Protein AF-A0A7S0T0M1-F1 (afdb_monomer_lite)

pLDDT: mean 73.53, std 25.25, range [21.14, 97.31]

Foldseek 3Di:
DDDPWDKDKDFDDPDDPDDDWDWDWADDDDPPDPPVPPPDDDDPDDDDDDDDDDPDDDDQQWAWWGKTKTAAPKDQQCCQQPVDPQHVLNQQQAQHDHPPDDDDCSHSPGHQFQKKKKKAAAPDFPPDADPVRFTSNLFIDMDMDRGRCVPDPVNNVVSRVGIHNIMMIIGHDDDPPGDSDRLVYDFDTDARMTIDITTADPPCVVCVVVLLVLADPVLSVPRDDDGPRSSVVRSVCRPPPDRHDPDDD

Sequence (249 aa):
VGCRAPLVVFRRWPWRSSGEPLHFAYTGYSPRYEEARRAWYITRRGCRFLKGTSKRRLADPARMCRWIFYYGEEVCIAKLIFGCTHGLASMSEGAGYTPGCEYNQQRNHPINVHGCGIGWYACKKCGLVDEVGLDAYDRPTVYTTVAAPSHDRNLRALSKTISTSLLFGHVRAAGPGASVHQYNCHPFSKGRYMFMHNGDIARFNKVRRGLLSKLRDELFENISGTTDSELLFHLILNELPDCHTPQDP

Secondary structure (DSSP, 8-state):
--B-S-EEEE---PPPS----EEE------TT----TTS--S---S-------------SPPPP-EEEEEEEEEEEHHIIIIISTT-HHHHHHSS---TTS---TTTS-S---S-EEEEEE-SS----B-TTS-BTTTSEEEEEESS-GGG-HHHHHHTTT-EEEEEEEEE--PPTT----GGGSSPEEETTEEEEE-S-BTTHHHHHHHHHTTS-HHHHHT--S--HHHHHHHHHHHTSS-SSS----

Structure (mmCIF, N/CA/C/O backbone):
data_AF-A0A7S0T0M1-F1
#
_entry.id   AF-A0A7S0T0M1-F1
#
loop_
_atom_site.group_PDB
_atom_site.id
_atom_site.type_symbol
_atom_site.label_atom_id
_atom_site.label_alt_id
_atom_site.label_comp_id
_atom_site.label_asym_id
_atom_site.label_entity_id
_atom_site.label_seq_id
_atom_site.pdbx_PDB_ins_code
_atom_site.Cartn_x
_atom_site.Cartn_y
_atom_site.Cartn_z
_atom_site.occupancy
_atom_site.B_iso_or_equiv
_atom_site.auth_seq_id
_atom_site.auth_comp_id
_atom_site.auth_asym_id
_atom_site.auth_atom_id
_atom_site.pdbx_PDB_model_num
ATOM 1 N N . VAL A 1 1 ? 11.253 -23.403 -1.433 1.00 38.03 1 VAL A N 1
ATOM 2 C CA . VAL A 1 1 ? 11.086 -22.137 -2.188 1.00 38.03 1 VAL A CA 1
ATOM 3 C C . VAL A 1 1 ? 11.456 -21.032 -1.218 1.00 38.03 1 VAL A C 1
ATOM 5 O O . VAL A 1 1 ? 10.826 -20.961 -0.177 1.00 38.03 1 VAL A O 1
ATOM 8 N N . GLY A 1 2 ? 12.564 -20.324 -1.434 1.00 35.38 2 GLY A N 1
ATOM 9 C CA . GLY A 1 2 ? 13.039 -19.315 -0.479 1.00 35.38 2 GLY A CA 1
ATOM 10 C C . GLY A 1 2 ? 12.548 -17.928 -0.877 1.00 35.38 2 GLY A C 1
ATOM 11 O O . GLY A 1 2 ? 12.780 -17.534 -2.017 1.00 35.38 2 GLY A O 1
ATOM 12 N N . CYS A 1 3 ? 11.900 -17.214 0.045 1.00 35.81 3 CYS A N 1
ATOM 13 C CA . CYS A 1 3 ? 11.742 -15.761 -0.037 1.00 35.81 3 CYS A CA 1
ATOM 14 C C . CYS A 1 3 ? 13.110 -15.117 0.241 1.00 35.81 3 CYS A C 1
ATOM 16 O O . CYS A 1 3 ? 13.803 -15.547 1.166 1.00 35.81 3 CYS A O 1
ATOM 18 N N . ARG A 1 4 ? 13.534 -14.137 -0.564 1.00 41.94 4 ARG A N 1
ATOM 19 C CA . ARG A 1 4 ? 14.841 -13.464 -0.421 1.00 41.94 4 ARG A CA 1
ATOM 20 C C . ARG A 1 4 ? 14.726 -12.053 0.168 1.00 41.94 4 ARG A C 1
ATOM 22 O O . ARG A 1 4 ? 15.548 -11.202 -0.158 1.00 41.94 4 ARG A O 1
ATOM 29 N N . ALA A 1 5 ? 13.724 -11.795 1.008 1.00 41.28 5 ALA A N 1
ATOM 30 C CA . ALA A 1 5 ? 13.362 -10.428 1.367 1.00 41.28 5 ALA A CA 1
ATOM 31 C C . ALA A 1 5 ? 12.854 -10.246 2.807 1.00 41.28 5 ALA A C 1
ATOM 33 O O . ALA A 1 5 ? 12.260 -11.171 3.370 1.00 41.28 5 ALA A O 1
ATOM 34 N N . PRO A 1 6 ? 13.045 -9.043 3.388 1.00 49.56 6 PRO A N 1
ATOM 35 C CA . PRO A 1 6 ? 12.343 -8.623 4.592 1.00 49.56 6 PRO A CA 1
ATOM 36 C C . PRO A 1 6 ? 10.838 -8.477 4.313 1.00 49.56 6 PRO A C 1
ATOM 38 O O . PRO A 1 6 ? 10.423 -7.983 3.262 1.00 49.56 6 PRO A O 1
ATOM 41 N N . LEU A 1 7 ? 10.028 -8.918 5.275 1.00 40.78 7 LEU A N 1
ATOM 42 C CA . LEU A 1 7 ? 8.567 -8.875 5.243 1.00 40.78 7 LEU A CA 1
ATOM 43 C C . LEU A 1 7 ? 8.078 -7.968 6.366 1.00 40.78 7 LEU A C 1
ATOM 45 O O . LEU A 1 7 ? 8.587 -8.057 7.483 1.00 40.78 7 LEU A O 1
ATOM 49 N N . VAL A 1 8 ? 7.082 -7.129 6.080 1.00 53.22 8 VAL A N 1
ATOM 50 C CA . VAL A 1 8 ? 6.478 -6.243 7.079 1.00 53.22 8 VAL A CA 1
ATOM 51 C C . VAL A 1 8 ? 4.967 -6.420 7.034 1.00 53.22 8 VAL A C 1
ATOM 53 O O . VAL A 1 8 ? 4.299 -5.914 6.134 1.00 53.22 8 VAL A O 1
ATOM 56 N N . VAL A 1 9 ? 4.448 -7.165 8.009 1.00 49.28 9 VAL A N 1
ATOM 57 C CA . VAL A 1 9 ? 3.013 -7.338 8.269 1.00 49.28 9 VAL A CA 1
ATOM 58 C C . VAL A 1 9 ? 2.710 -6.598 9.562 1.00 49.28 9 VAL A C 1
ATOM 60 O O . VAL A 1 9 ? 3.326 -6.899 10.584 1.00 49.28 9 VAL A O 1
ATOM 63 N N . PHE A 1 10 ? 1.775 -5.653 9.544 1.00 56.00 10 PHE A N 1
ATOM 64 C CA . PHE A 1 10 ? 1.352 -4.963 10.763 1.00 56.00 10 PHE A CA 1
ATOM 65 C C . PHE A 1 10 ? -0.162 -4.878 10.877 1.00 56.00 10 PHE A C 1
ATOM 67 O O . PHE A 1 10 ? -0.894 -4.779 9.890 1.00 56.00 10 PHE A O 1
ATOM 74 N N . ARG A 1 11 ? -0.582 -4.841 12.140 1.00 49.00 11 ARG A N 1
ATOM 75 C CA . ARG A 1 11 ? -1.900 -4.424 12.610 1.00 49.00 11 ARG A CA 1
ATOM 76 C C . ARG A 1 11 ? -1.712 -3.355 13.685 1.00 49.00 11 ARG A C 1
ATOM 78 O O . ARG A 1 11 ? -0.638 -3.280 14.292 1.00 49.00 11 ARG A O 1
ATOM 85 N N . ARG A 1 12 ? -2.741 -2.549 13.937 1.00 45.94 12 ARG A N 1
ATOM 86 C CA . ARG A 1 12 ? -2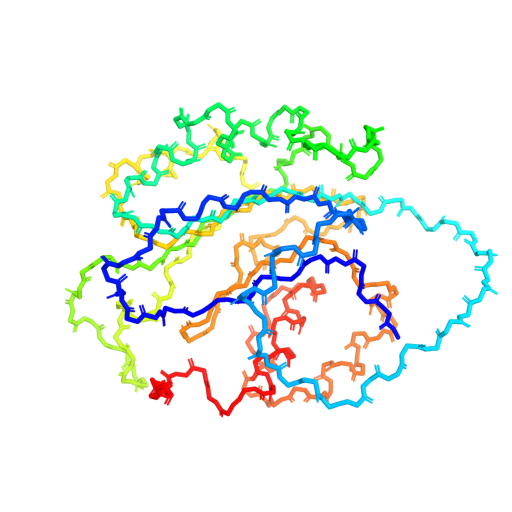.738 -1.576 15.036 1.00 45.94 12 ARG A CA 1
ATOM 87 C C . ARG A 1 12 ? -2.703 -2.280 16.400 1.00 45.94 12 ARG A C 1
ATOM 89 O O . ARG A 1 12 ? -3.396 -3.275 16.596 1.00 45.94 12 ARG A O 1
ATOM 96 N N . TRP A 1 13 ? -1.934 -1.726 17.338 1.00 45.53 13 TRP A N 1
ATOM 97 C CA . TRP A 1 13 ? -1.914 -2.103 18.758 1.00 45.53 13 TRP A CA 1
ATOM 98 C C . TRP A 1 13 ? -2.351 -0.907 19.626 1.00 45.53 13 TRP A C 1
ATOM 100 O O . TRP A 1 13 ? -2.171 0.236 19.192 1.00 45.53 13 TRP A O 1
ATOM 110 N N . PRO A 1 14 ? -2.900 -1.120 20.839 1.00 36.22 14 PRO A N 1
ATOM 111 C CA . PRO A 1 14 ? -3.127 -0.036 21.792 1.00 36.22 14 PRO A CA 1
ATOM 112 C C . PRO A 1 14 ? -1.807 0.685 22.105 1.00 36.22 14 PRO A C 1
ATOM 114 O O . PRO A 1 14 ? -0.817 0.039 22.457 1.00 36.22 14 PRO A O 1
ATOM 117 N N . TRP A 1 15 ? -1.782 2.014 21.965 1.00 37.00 15 TRP A N 1
ATOM 118 C CA . TRP A 1 15 ? -0.604 2.831 22.267 1.00 37.00 15 TRP A CA 1
ATOM 119 C C . TRP A 1 15 ? -0.251 2.706 23.756 1.00 37.00 15 TRP A C 1
ATOM 121 O O . TRP A 1 15 ? -1.051 3.073 24.615 1.00 37.00 15 TRP A O 1
ATOM 131 N N . ARG A 1 16 ? 0.940 2.181 24.072 1.00 36.53 16 ARG A N 1
ATOM 132 C CA . ARG A 1 16 ? 1.515 2.221 25.426 1.00 36.53 16 ARG A CA 1
ATOM 133 C C . ARG A 1 16 ? 2.514 3.373 25.478 1.00 36.53 16 ARG A C 1
ATOM 135 O O . ARG A 1 16 ? 3.467 3.395 24.707 1.00 36.53 16 ARG A O 1
ATOM 142 N N . SER A 1 17 ? 2.288 4.316 26.384 1.00 34.69 17 SER A N 1
ATOM 143 C CA . SER A 1 17 ? 2.961 5.618 26.502 1.00 34.69 17 SER A CA 1
ATOM 144 C C . SER A 1 17 ? 4.431 5.577 26.962 1.00 34.69 17 SER A C 1
ATOM 146 O O . SER A 1 17 ? 4.886 6.521 27.597 1.00 34.69 17 SER A O 1
ATOM 148 N N . SER A 1 18 ? 5.181 4.500 26.710 1.00 32.62 18 SER A N 1
ATOM 149 C CA . SER A 1 18 ? 6.503 4.286 27.324 1.00 32.62 18 SER A CA 1
ATOM 150 C C . SER A 1 18 ? 7.612 3.840 26.363 1.00 32.62 18 SER A C 1
ATOM 152 O O . SER A 1 18 ? 8.558 3.192 26.802 1.00 32.62 18 SER A O 1
ATOM 154 N N . GLY A 1 19 ? 7.514 4.132 25.063 1.00 36.38 19 GLY A N 1
ATOM 155 C CA . GLY A 1 19 ? 8.552 3.774 24.087 1.00 36.38 19 GLY A CA 1
ATOM 156 C C . GLY A 1 19 ? 8.978 4.953 23.219 1.00 36.38 19 GLY A C 1
ATOM 157 O O . GLY A 1 19 ? 8.127 5.694 22.736 1.00 36.38 19 GLY A O 1
ATOM 158 N N . GLU A 1 20 ? 10.288 5.101 23.010 1.00 29.78 20 GLU A N 1
ATOM 159 C CA . GLU A 1 20 ? 10.851 6.027 22.022 1.00 29.78 20 GLU A CA 1
ATOM 160 C C . GLU A 1 20 ? 10.295 5.754 20.607 1.00 29.78 20 GLU A C 1
ATOM 162 O O . GLU A 1 20 ? 10.010 4.597 20.272 1.00 29.78 20 GLU A O 1
ATOM 167 N N . PRO A 1 21 ? 10.141 6.787 19.756 1.00 31.36 21 PRO A N 1
ATOM 168 C CA . PRO A 1 21 ? 9.662 6.623 18.386 1.00 31.36 21 PRO A CA 1
ATOM 169 C C . PRO A 1 21 ? 10.599 5.711 17.580 1.00 31.36 21 PRO A C 1
ATOM 171 O O . PRO A 1 21 ? 11.784 5.994 17.402 1.00 31.36 21 PRO A O 1
ATOM 174 N N . LEU A 1 22 ? 10.059 4.609 17.055 1.00 34.69 22 LEU A N 1
ATOM 175 C CA . LEU A 1 22 ? 10.813 3.664 16.233 1.00 34.69 22 LEU A CA 1
ATOM 176 C C . LEU A 1 22 ? 10.763 4.112 14.769 1.00 34.69 22 LEU A C 1
ATOM 178 O O . LEU A 1 22 ? 9.799 3.863 14.043 1.00 34.69 22 LEU A O 1
ATOM 182 N N . HIS A 1 23 ? 11.836 4.760 14.323 1.00 31.95 23 HIS A N 1
ATOM 183 C CA . HIS A 1 23 ? 12.069 5.058 12.914 1.00 31.95 23 HIS A CA 1
ATOM 184 C C . HIS A 1 23 ? 12.749 3.858 12.243 1.00 31.95 23 HIS A C 1
ATOM 186 O O . HIS A 1 23 ? 13.955 3.669 12.384 1.00 31.95 23 HIS A O 1
ATOM 192 N N . PHE A 1 24 ? 12.003 3.054 11.481 1.00 34.78 24 PHE A N 1
ATOM 193 C CA . PHE A 1 24 ? 12.600 2.024 10.627 1.00 34.78 24 PHE A CA 1
ATOM 194 C C . PHE A 1 24 ? 12.341 2.337 9.155 1.00 34.78 24 PHE A C 1
ATOM 196 O O . PHE A 1 24 ? 11.268 2.086 8.614 1.00 34.78 24 PHE A O 1
ATOM 203 N N . ALA A 1 25 ? 13.370 2.836 8.479 1.00 30.58 25 ALA A N 1
ATOM 204 C CA . ALA A 1 25 ? 13.507 2.693 7.038 1.00 30.58 25 ALA A CA 1
ATOM 205 C C . ALA A 1 25 ? 14.649 1.702 6.810 1.00 30.58 25 ALA A C 1
ATOM 207 O O . ALA A 1 25 ? 15.793 2.013 7.141 1.00 30.58 25 ALA A O 1
ATOM 208 N N . TYR A 1 26 ? 14.377 0.496 6.297 1.00 40.31 26 TYR A N 1
ATOM 209 C CA . TYR A 1 26 ? 15.485 -0.365 5.882 1.00 40.31 26 TYR A CA 1
ATOM 210 C C . TYR A 1 26 ? 15.182 -1.277 4.697 1.00 40.31 26 TYR A C 1
ATOM 212 O O . TYR A 1 26 ? 14.238 -2.065 4.685 1.00 40.31 26 TYR A O 1
ATOM 220 N N . THR A 1 27 ? 16.077 -1.210 3.715 1.00 35.62 27 THR A N 1
ATOM 221 C CA . THR A 1 27 ? 16.159 -2.111 2.568 1.00 35.62 27 THR A CA 1
ATOM 222 C C . THR A 1 27 ? 17.559 -2.725 2.546 1.00 35.62 27 THR A C 1
ATOM 224 O O . THR A 1 27 ? 18.489 -2.109 2.035 1.00 35.62 27 THR A O 1
ATOM 227 N N . GLY A 1 28 ? 17.735 -3.917 3.121 1.00 31.28 28 GLY A N 1
ATOM 228 C CA . GLY A 1 28 ? 19.017 -4.628 3.091 1.00 31.28 28 GLY A CA 1
ATOM 229 C C . GLY A 1 28 ? 19.073 -5.835 4.026 1.00 31.28 28 GLY A C 1
ATOM 230 O O . GLY A 1 28 ? 18.411 -5.863 5.056 1.00 31.28 28 GLY A O 1
ATOM 231 N N . TYR A 1 29 ? 19.858 -6.851 3.674 1.00 31.08 29 TYR A N 1
ATOM 232 C CA . TYR A 1 29 ? 20.168 -7.991 4.541 1.00 31.08 29 TYR A CA 1
ATOM 233 C C . TYR A 1 29 ? 21.564 -7.765 5.136 1.00 31.08 29 TYR A C 1
ATOM 235 O O . TYR A 1 29 ? 22.538 -7.755 4.386 1.00 31.08 29 TYR A O 1
ATOM 243 N N . SER A 1 30 ? 21.672 -7.587 6.457 1.00 30.25 30 SER A N 1
ATOM 244 C CA . SER A 1 30 ? 22.954 -7.507 7.174 1.00 30.25 30 SER A CA 1
ATOM 245 C C . SER A 1 30 ? 23.035 -8.618 8.232 1.00 30.25 30 SER A C 1
ATOM 247 O O . SER A 1 30 ? 22.137 -8.710 9.068 1.00 30.25 30 SER A O 1
ATOM 249 N N . PRO A 1 31 ? 24.092 -9.455 8.251 1.00 28.31 31 PRO A N 1
ATOM 250 C CA . PRO A 1 31 ? 24.276 -10.493 9.270 1.00 28.31 31 PRO A CA 1
ATOM 251 C C . PRO A 1 31 ? 24.684 -9.977 10.664 1.00 28.31 31 PRO A C 1
ATOM 253 O O . PRO A 1 31 ? 24.938 -10.797 11.540 1.00 28.31 31 PRO A O 1
ATOM 256 N N . ARG A 1 32 ? 24.832 -8.658 10.872 1.00 27.67 32 ARG A N 1
ATOM 257 C CA . ARG A 1 32 ? 25.600 -8.091 12.003 1.00 27.67 32 ARG A CA 1
ATOM 258 C C . ARG A 1 32 ? 24.824 -7.263 13.039 1.00 27.67 32 ARG A C 1
ATOM 260 O O . ARG A 1 32 ? 25.452 -6.511 13.769 1.00 27.67 32 ARG A O 1
ATOM 267 N N . TYR A 1 33 ? 23.507 -7.411 13.167 1.00 30.11 33 TYR A N 1
ATOM 268 C CA . TYR A 1 33 ? 22.765 -6.740 14.248 1.00 30.11 33 TYR A CA 1
ATOM 269 C C . TYR A 1 33 ? 21.807 -7.704 14.960 1.00 30.11 33 TYR A C 1
ATOM 271 O O . TYR A 1 33 ? 20.692 -7.953 14.509 1.00 30.11 33 TYR A O 1
ATOM 279 N N . GLU A 1 34 ? 22.266 -8.268 16.083 1.00 27.42 34 GLU A N 1
ATOM 280 C CA . GLU A 1 34 ? 21.511 -9.201 16.937 1.00 27.42 34 GLU A CA 1
ATOM 281 C C . GLU A 1 34 ? 20.533 -8.521 17.918 1.00 27.42 34 GLU A C 1
ATOM 283 O O . GLU A 1 34 ? 19.746 -9.210 18.567 1.00 27.42 34 GLU A O 1
ATOM 288 N N . GLU A 1 35 ? 20.492 -7.187 17.980 1.00 27.14 35 GLU A N 1
ATOM 289 C CA . GLU A 1 35 ? 19.689 -6.447 18.971 1.00 27.14 35 GLU A CA 1
ATOM 290 C C . GLU A 1 35 ? 18.262 -6.070 18.520 1.00 27.14 35 GLU A C 1
ATOM 292 O O . GLU A 1 35 ? 17.426 -5.725 19.351 1.00 27.14 35 GLU A O 1
ATOM 297 N N . ALA A 1 36 ? 17.890 -6.257 17.247 1.00 28.41 36 ALA A N 1
ATOM 298 C CA . ALA A 1 36 ? 16.525 -6.000 16.748 1.00 28.41 36 ALA A CA 1
ATOM 299 C C . ALA A 1 36 ? 15.509 -7.131 17.064 1.00 28.41 36 ALA A C 1
ATOM 301 O O . ALA A 1 36 ? 14.482 -7.285 16.399 1.00 28.41 36 ALA A O 1
ATOM 302 N N . ARG A 1 37 ? 15.787 -7.963 18.077 1.00 26.16 37 ARG A N 1
ATOM 303 C CA . ARG A 1 37 ? 15.025 -9.186 18.404 1.00 26.16 37 ARG A CA 1
ATOM 304 C C . ARG A 1 37 ? 13.718 -8.971 19.184 1.00 26.16 37 ARG A C 1
ATOM 306 O O . ARG A 1 37 ? 13.069 -9.955 19.525 1.00 26.16 37 ARG A O 1
ATOM 313 N N . ARG A 1 38 ? 13.282 -7.736 19.457 1.00 24.30 38 ARG A N 1
ATOM 314 C CA . ARG A 1 38 ? 12.077 -7.488 20.284 1.00 24.30 38 ARG A CA 1
ATOM 315 C C . ARG A 1 38 ? 10.738 -7.408 19.534 1.00 24.30 38 ARG A C 1
ATOM 317 O O . ARG A 1 38 ? 9.711 -7.331 20.193 1.00 24.30 38 ARG A O 1
ATOM 324 N N . ALA A 1 39 ? 10.710 -7.508 18.203 1.00 25.59 39 ALA A N 1
ATOM 325 C CA . ALA A 1 39 ? 9.468 -7.409 17.419 1.00 25.59 39 ALA A CA 1
ATOM 326 C C . ALA A 1 39 ? 9.232 -8.599 16.470 1.00 25.59 39 ALA A C 1
ATOM 328 O O . ALA A 1 39 ? 8.857 -8.404 15.321 1.00 25.59 39 ALA A O 1
ATOM 329 N N . TRP A 1 40 ? 9.474 -9.835 16.920 1.00 25.42 40 TRP A N 1
ATOM 330 C CA . TRP A 1 40 ? 9.201 -11.031 16.112 1.00 25.42 40 TRP A CA 1
ATOM 331 C C . TRP A 1 40 ? 8.783 -12.218 16.982 1.00 25.42 40 TRP A C 1
ATOM 333 O O . TRP A 1 40 ? 9.624 -13.006 17.402 1.00 25.42 40 TRP A O 1
ATOM 343 N N . TYR A 1 41 ? 7.479 -12.384 17.208 1.00 21.14 41 TYR A N 1
ATOM 344 C CA . TYR A 1 41 ? 6.915 -13.655 17.665 1.00 21.14 41 TYR A CA 1
ATOM 345 C C . TYR A 1 41 ? 5.567 -13.915 16.993 1.00 21.14 41 TYR A C 1
ATOM 347 O O . TYR A 1 41 ? 4.522 -13.570 17.524 1.00 21.14 41 TYR A O 1
ATOM 355 N N . ILE A 1 42 ? 5.602 -14.584 15.838 1.00 22.97 42 ILE A N 1
ATOM 356 C CA . ILE A 1 42 ? 4.566 -15.551 15.464 1.00 22.97 42 ILE A CA 1
ATOM 357 C C . ILE A 1 42 ? 5.300 -16.847 15.082 1.00 22.97 42 ILE A C 1
ATOM 359 O O . ILE A 1 42 ? 5.921 -16.978 14.032 1.00 22.97 42 ILE A O 1
ATOM 363 N N . THR A 1 43 ? 5.324 -17.742 16.073 1.00 25.19 43 THR A N 1
ATOM 364 C CA . THR A 1 43 ? 5.523 -19.199 16.018 1.00 25.19 43 THR A CA 1
ATOM 365 C C . THR A 1 43 ? 6.714 -19.760 15.225 1.00 25.19 43 THR A C 1
ATOM 367 O O . THR A 1 43 ? 6.595 -20.232 14.095 1.00 25.19 43 THR A O 1
ATOM 370 N N . ARG A 1 44 ? 7.854 -19.916 15.918 1.00 25.38 44 ARG A N 1
ATOM 371 C CA . ARG A 1 44 ? 8.804 -21.010 15.653 1.00 25.38 44 ARG A CA 1
ATOM 372 C C . ARG A 1 44 ? 8.139 -22.357 15.974 1.00 25.38 44 ARG A C 1
ATOM 374 O O . ARG A 1 44 ? 8.265 -22.856 17.088 1.00 25.38 44 ARG A O 1
ATOM 381 N N . ARG A 1 45 ? 7.518 -22.997 14.985 1.00 22.84 45 ARG A N 1
ATOM 382 C CA . ARG A 1 45 ? 7.480 -24.466 14.891 1.00 22.84 45 ARG A CA 1
ATOM 383 C C . ARG A 1 45 ? 7.670 -24.876 13.427 1.00 22.84 45 ARG A C 1
ATOM 385 O O . ARG A 1 45 ? 6.769 -24.744 12.617 1.00 22.84 45 ARG A O 1
ATOM 392 N N . GLY A 1 46 ? 8.859 -25.391 13.099 1.00 26.08 46 GLY A N 1
ATOM 393 C CA . GLY A 1 46 ? 8.940 -26.508 12.150 1.00 26.08 46 GLY A CA 1
ATOM 394 C C . GLY A 1 46 ? 9.580 -26.342 10.766 1.00 26.08 46 GLY A C 1
ATOM 395 O O . GLY A 1 46 ? 9.606 -27.341 10.058 1.00 26.08 46 GLY A O 1
ATOM 396 N N . CYS A 1 47 ? 10.153 -25.205 10.347 1.00 22.03 47 CYS A N 1
ATOM 397 C CA . CYS A 1 47 ? 10.776 -25.131 9.009 1.00 22.03 47 CYS A CA 1
ATOM 398 C C . CYS A 1 47 ? 12.315 -25.229 9.065 1.00 22.03 47 CYS A C 1
ATOM 400 O O . CYS A 1 47 ? 13.014 -24.237 9.271 1.00 22.03 47 CYS A O 1
ATOM 402 N N . ARG A 1 48 ? 12.860 -26.447 8.903 1.00 21.95 48 ARG A N 1
ATOM 403 C CA . ARG A 1 48 ? 14.308 -26.681 8.735 1.00 21.95 48 ARG A CA 1
ATOM 404 C C . ARG A 1 48 ? 14.748 -26.178 7.354 1.00 21.95 48 ARG A C 1
ATOM 406 O O . ARG A 1 48 ? 14.319 -26.710 6.333 1.00 21.95 48 ARG A O 1
ATOM 413 N N . PHE A 1 49 ? 15.637 -25.186 7.314 1.00 23.89 49 PHE A N 1
ATOM 414 C CA . PHE A 1 49 ? 16.321 -24.770 6.087 1.00 23.89 49 PHE A CA 1
ATOM 415 C C . PHE A 1 49 ? 17.371 -25.818 5.688 1.00 23.89 49 PHE A C 1
ATOM 417 O O . PHE A 1 49 ? 18.404 -25.957 6.341 1.00 23.89 49 PHE A O 1
ATOM 424 N N . LEU A 1 50 ? 17.127 -26.538 4.592 1.00 22.66 50 LEU A N 1
ATOM 425 C CA . LEU A 1 50 ? 18.143 -27.353 3.924 1.00 22.66 50 LEU A CA 1
ATOM 426 C C . LEU A 1 50 ? 19.148 -26.429 3.214 1.00 22.66 50 LEU A C 1
ATOM 428 O O . LEU A 1 50 ? 18.785 -25.688 2.297 1.00 22.66 50 LEU A O 1
ATOM 432 N N . LYS A 1 51 ? 20.420 -26.474 3.632 1.00 23.41 51 LYS A N 1
ATOM 433 C CA . LYS A 1 51 ? 21.543 -25.844 2.922 1.00 23.41 51 LYS A CA 1
ATOM 434 C C . LYS A 1 51 ? 21.852 -26.661 1.663 1.00 23.41 51 LYS A C 1
ATOM 436 O O . LYS A 1 51 ? 22.418 -27.742 1.756 1.00 23.41 51 LYS A O 1
ATOM 441 N N . GLY A 1 52 ? 21.489 -26.138 0.494 1.00 25.30 52 GLY A N 1
ATOM 442 C CA . GLY A 1 52 ? 21.902 -26.673 -0.804 1.00 25.30 52 GLY A CA 1
ATOM 443 C C . GLY A 1 52 ? 22.850 -25.708 -1.510 1.00 25.30 52 GLY A C 1
ATOM 444 O O . GLY A 1 52 ? 22.437 -24.626 -1.929 1.00 25.30 52 GLY A O 1
ATOM 445 N N . THR A 1 53 ? 24.115 -26.094 -1.650 1.00 33.03 53 THR A N 1
ATOM 446 C CA . THR A 1 53 ? 25.125 -25.417 -2.470 1.00 33.03 53 THR A CA 1
ATOM 447 C C . THR A 1 53 ? 24.886 -25.754 -3.940 1.00 33.03 53 THR A C 1
ATOM 449 O O . THR A 1 53 ? 25.034 -26.886 -4.382 1.00 33.03 53 THR A O 1
ATOM 452 N N . SER A 1 54 ? 24.484 -24.766 -4.734 1.00 29.73 54 SER A N 1
ATOM 453 C CA . SER A 1 54 ? 24.371 -24.927 -6.183 1.00 29.73 54 SER A CA 1
ATOM 454 C C . SER A 1 54 ? 24.586 -23.570 -6.846 1.00 29.73 54 SER A C 1
ATOM 456 O O . SER A 1 54 ? 23.666 -22.751 -6.888 1.00 29.73 54 SER A O 1
ATOM 458 N N . LYS A 1 55 ? 25.789 -23.354 -7.397 1.00 33.62 55 LYS A N 1
ATOM 459 C CA . LYS A 1 55 ? 26.093 -22.257 -8.328 1.00 33.62 55 LYS A CA 1
ATOM 460 C C . LYS A 1 55 ? 25.149 -22.380 -9.534 1.00 33.62 55 LYS A C 1
ATOM 462 O O . LYS A 1 55 ? 25.352 -23.221 -10.402 1.00 33.62 55 LYS A O 1
ATOM 467 N N . ARG A 1 56 ? 24.069 -21.595 -9.561 1.00 34.44 56 ARG A N 1
ATOM 468 C CA . ARG A 1 56 ? 23.120 -21.518 -10.683 1.00 34.44 56 ARG A CA 1
ATOM 469 C C . ARG A 1 56 ? 23.172 -20.125 -11.286 1.00 34.44 56 ARG A C 1
ATOM 471 O O . ARG A 1 56 ? 23.163 -19.144 -10.550 1.00 34.44 56 ARG A O 1
ATOM 478 N N . ARG A 1 57 ? 23.215 -20.105 -12.622 1.00 31.17 57 ARG A N 1
ATOM 479 C CA . ARG A 1 57 ? 23.046 -18.958 -13.527 1.00 31.17 57 ARG A CA 1
ATOM 480 C C . ARG A 1 57 ? 22.133 -17.902 -12.884 1.00 31.17 57 ARG A C 1
ATOM 482 O O . ARG A 1 57 ? 20.981 -18.212 -12.576 1.00 31.17 57 ARG A O 1
ATOM 489 N N . LEU A 1 58 ? 22.682 -16.715 -12.617 1.00 36.31 58 LEU A N 1
ATOM 490 C CA . LEU A 1 58 ? 21.954 -15.596 -12.023 1.00 36.31 58 LEU A CA 1
ATOM 491 C C . LEU A 1 58 ? 20.813 -15.223 -12.975 1.00 36.31 58 LEU A C 1
ATOM 493 O O . LEU A 1 58 ? 21.056 -14.867 -14.124 1.00 36.31 58 LEU A O 1
ATOM 497 N N . ALA A 1 59 ? 19.575 -15.389 -12.511 1.00 43.22 59 ALA A N 1
ATOM 498 C CA . ALA A 1 59 ? 18.428 -14.747 -13.135 1.00 43.22 59 ALA A CA 1
ATOM 499 C C . ALA A 1 59 ? 18.642 -13.223 -13.115 1.00 43.22 59 ALA A C 1
ATOM 501 O O . ALA A 1 59 ? 19.356 -12.732 -12.236 1.00 43.22 59 ALA A O 1
ATOM 502 N N . ASP A 1 60 ? 18.039 -12.524 -14.081 1.00 46.69 60 ASP A N 1
ATOM 503 C CA . ASP A 1 60 ? 18.026 -11.060 -14.182 1.00 46.69 60 ASP A CA 1
ATOM 504 C C . ASP A 1 60 ? 17.854 -10.433 -12.781 1.00 46.69 60 ASP A C 1
ATOM 506 O O . ASP A 1 60 ? 16.931 -10.835 -12.058 1.00 46.69 60 ASP A O 1
ATOM 510 N N . PRO A 1 61 ? 18.784 -9.578 -12.314 1.00 51.41 61 PRO A N 1
ATOM 511 C CA . PRO A 1 61 ? 18.772 -9.085 -10.944 1.00 51.41 61 PRO A CA 1
ATOM 512 C C . PRO A 1 61 ? 17.447 -8.384 -10.627 1.00 51.41 61 PRO A C 1
ATOM 514 O O . PRO A 1 61 ? 17.099 -7.367 -11.223 1.00 51.41 61 PRO A O 1
ATOM 517 N N . ALA A 1 62 ? 16.710 -8.933 -9.657 1.00 54.03 62 ALA A N 1
ATOM 518 C CA . ALA A 1 62 ? 15.474 -8.340 -9.173 1.00 54.03 62 ALA A CA 1
ATOM 519 C C . ALA A 1 62 ? 15.748 -6.913 -8.667 1.00 54.03 62 ALA A C 1
ATOM 521 O O . ALA A 1 62 ? 16.559 -6.707 -7.756 1.00 54.03 62 ALA A O 1
ATOM 522 N N . ARG A 1 63 ? 15.078 -5.927 -9.274 1.00 67.06 63 ARG A N 1
ATOM 523 C CA . ARG A 1 63 ? 15.144 -4.529 -8.842 1.00 67.06 63 ARG A CA 1
ATOM 524 C C . ARG A 1 63 ? 14.426 -4.396 -7.503 1.00 67.06 63 ARG A C 1
ATOM 526 O O . ARG A 1 63 ? 13.238 -4.687 -7.401 1.00 67.06 63 ARG A O 1
ATOM 533 N N . MET A 1 64 ? 15.147 -3.959 -6.475 1.00 68.06 64 MET A N 1
ATOM 534 C CA . MET A 1 64 ? 14.580 -3.746 -5.147 1.00 68.06 64 MET A CA 1
ATOM 535 C C . MET A 1 64 ? 13.943 -2.361 -5.076 1.00 68.06 64 MET A C 1
ATOM 537 O O . MET A 1 64 ? 14.564 -1.358 -5.434 1.00 68.06 64 MET A O 1
ATOM 541 N N . CYS A 1 65 ? 12.716 -2.337 -4.571 1.00 81.19 65 CYS A N 1
ATOM 542 C CA . CYS A 1 65 ? 11.913 -1.150 -4.312 1.00 81.19 65 CYS A CA 1
ATOM 543 C C . CYS A 1 65 ? 12.440 -0.368 -3.092 1.00 81.19 65 CYS A C 1
ATOM 545 O O . CYS A 1 65 ? 13.441 -0.751 -2.466 1.00 81.19 65 CYS A O 1
ATOM 547 N N . ARG A 1 66 ? 11.768 0.725 -2.715 1.00 85.75 66 ARG A N 1
ATOM 548 C CA . ARG A 1 66 ? 12.015 1.443 -1.451 1.00 85.75 66 ARG A CA 1
ATOM 549 C C . ARG A 1 66 ? 10.734 1.562 -0.648 1.00 85.75 66 ARG A C 1
ATOM 551 O O . ARG A 1 66 ? 9.654 1.696 -1.214 1.00 85.75 66 ARG A O 1
ATOM 558 N N . TRP A 1 67 ? 10.870 1.527 0.670 1.00 87.19 67 TRP A N 1
ATOM 559 C CA . TRP A 1 67 ? 9.749 1.705 1.576 1.00 87.19 67 TRP A CA 1
ATOM 560 C C . TRP A 1 67 ? 10.170 2.426 2.850 1.00 87.19 67 TRP A C 1
ATOM 562 O O . TRP A 1 67 ? 11.338 2.400 3.238 1.00 87.19 67 TRP A O 1
ATOM 572 N N . ILE A 1 68 ? 9.197 3.076 3.476 1.00 88.88 68 ILE A N 1
ATOM 573 C CA . ILE A 1 68 ? 9.280 3.662 4.808 1.00 88.88 68 ILE A CA 1
ATOM 574 C C . ILE A 1 68 ? 8.237 3.010 5.699 1.00 88.88 68 ILE A C 1
ATOM 576 O O . ILE A 1 68 ? 7.138 2.668 5.254 1.00 88.88 68 ILE A O 1
ATOM 580 N N . PHE A 1 69 ? 8.577 2.887 6.971 1.00 90.50 69 PHE A N 1
ATOM 581 C CA . PHE A 1 69 ? 7.641 2.571 8.029 1.00 90.50 69 PHE A CA 1
ATOM 582 C C . PHE A 1 69 ? 7.823 3.581 9.151 1.00 90.50 69 PHE A C 1
ATOM 584 O O . PHE A 1 69 ? 8.945 3.943 9.513 1.00 90.50 69 PHE A O 1
ATOM 591 N N . TYR A 1 70 ? 6.706 4.042 9.690 1.00 88.75 70 TYR A N 1
ATOM 592 C CA . TYR A 1 70 ? 6.688 4.935 10.831 1.00 88.75 70 TYR A CA 1
ATOM 593 C C . TYR A 1 70 ? 5.719 4.400 11.869 1.00 88.75 70 TYR A C 1
ATOM 595 O O . TYR A 1 70 ? 4.566 4.119 11.544 1.00 88.75 70 TYR A O 1
ATOM 603 N N . TYR A 1 71 ? 6.189 4.304 13.108 1.00 90.56 71 TYR A N 1
ATOM 604 C CA . TYR A 1 71 ? 5.355 4.066 14.272 1.00 90.56 71 TYR A CA 1
ATOM 605 C C . TYR A 1 71 ? 5.834 4.946 15.424 1.00 90.56 71 TYR A C 1
ATOM 607 O O . TYR A 1 71 ? 6.984 4.838 15.858 1.00 90.56 71 TYR A O 1
ATOM 615 N N . GLY A 1 72 ? 4.969 5.837 15.894 1.00 88.75 72 GLY A N 1
ATOM 616 C CA . GLY A 1 72 ? 5.358 6.857 16.858 1.00 88.75 72 GLY A CA 1
ATOM 617 C C . GLY A 1 72 ? 4.238 7.837 17.183 1.00 88.75 72 GLY A C 1
ATOM 618 O O . GLY A 1 72 ? 3.056 7.544 17.000 1.00 88.75 72 GLY A O 1
ATOM 619 N N . GLU A 1 73 ? 4.629 9.014 17.663 1.00 89.56 73 GLU A N 1
ATOM 620 C CA . GLU A 1 73 ? 3.709 10.127 17.894 1.00 89.56 73 GLU A CA 1
ATOM 621 C C . GLU A 1 73 ? 2.945 10.519 16.622 1.00 89.56 73 GLU A C 1
ATOM 623 O O . GLU A 1 73 ? 3.348 10.229 15.499 1.00 89.56 73 GLU A O 1
ATOM 628 N N . GLU A 1 74 ? 1.797 11.171 16.782 1.00 93.50 74 GLU A N 1
ATOM 629 C CA . GLU A 1 74 ? 1.038 11.632 15.626 1.00 93.50 74 GLU A CA 1
ATOM 630 C C . GLU A 1 74 ? 1.862 12.642 14.809 1.00 93.50 74 GLU A C 1
ATOM 632 O O . GLU A 1 74 ? 2.240 13.710 15.293 1.00 93.50 74 GLU A O 1
ATOM 637 N N . VAL A 1 75 ? 2.112 12.319 13.538 1.00 91.12 75 VAL A N 1
ATOM 638 C CA . VAL A 1 75 ? 2.864 13.179 12.622 1.00 91.12 75 VAL A CA 1
ATOM 639 C C . VAL A 1 75 ? 2.105 13.384 11.317 1.00 91.12 75 VAL A C 1
ATOM 641 O O . VAL A 1 75 ? 1.493 12.464 10.773 1.00 91.12 75 VAL A O 1
ATOM 644 N N . CYS A 1 76 ? 2.174 14.605 10.785 1.00 95.62 76 CYS A N 1
ATOM 645 C CA . CYS A 1 76 ? 1.658 14.920 9.457 1.00 95.62 76 CYS A CA 1
ATOM 646 C C . CYS A 1 76 ? 2.415 14.113 8.391 1.00 95.62 76 CYS A C 1
ATOM 648 O O . CYS A 1 76 ? 3.646 14.193 8.297 1.00 95.62 76 CYS A O 1
ATOM 650 N N . ILE A 1 77 ? 1.688 13.377 7.549 1.00 94.94 77 ILE A N 1
ATOM 651 C CA . ILE A 1 77 ? 2.303 12.445 6.594 1.00 94.94 77 ILE A CA 1
ATOM 652 C C . ILE A 1 77 ? 3.119 13.172 5.516 1.00 94.94 77 ILE A C 1
ATOM 654 O O . ILE A 1 77 ? 4.093 12.617 5.011 1.00 94.94 77 ILE A O 1
ATOM 658 N N . ALA A 1 78 ? 2.816 14.444 5.218 1.00 94.75 78 ALA A N 1
ATOM 659 C CA . ALA A 1 78 ? 3.637 15.268 4.326 1.00 94.75 78 ALA A CA 1
ATOM 660 C C . ALA A 1 78 ? 5.090 15.401 4.807 1.00 94.75 78 ALA A C 1
ATOM 662 O O . ALA A 1 78 ? 5.994 15.444 3.971 1.00 94.75 78 ALA A O 1
ATOM 663 N N . LYS A 1 79 ? 5.341 15.418 6.127 1.00 92.69 79 LYS A N 1
ATOM 664 C CA . LYS A 1 79 ? 6.709 15.453 6.672 1.00 92.69 79 LYS A CA 1
ATOM 665 C C . LYS A 1 79 ? 7.476 14.190 6.281 1.00 92.69 79 LYS A C 1
ATOM 667 O O . LYS A 1 79 ? 8.590 14.291 5.781 1.00 92.69 79 LYS A O 1
ATOM 672 N N . LEU A 1 80 ? 6.847 13.025 6.423 1.00 91.00 80 LEU A N 1
ATOM 673 C CA . LEU A 1 80 ? 7.454 11.725 6.122 1.00 91.00 80 LEU A CA 1
ATOM 674 C C . LEU A 1 80 ? 7.638 11.488 4.613 1.00 91.00 80 LEU A C 1
ATOM 676 O O . LEU A 1 80 ? 8.616 10.873 4.191 1.00 91.00 80 LEU A O 1
ATOM 680 N N . ILE A 1 81 ? 6.712 11.980 3.787 1.00 91.62 81 ILE A N 1
ATOM 681 C CA . ILE A 1 81 ? 6.747 11.760 2.334 1.00 91.62 81 ILE A CA 1
ATOM 682 C C . ILE A 1 81 ? 7.663 12.774 1.637 1.00 91.62 81 ILE A C 1
ATOM 684 O O . ILE A 1 81 ? 8.470 12.377 0.798 1.00 91.62 81 ILE A O 1
ATOM 688 N N . PHE A 1 82 ? 7.549 14.063 1.979 1.00 91.31 82 PHE A N 1
ATOM 689 C CA . PHE A 1 82 ? 8.176 15.171 1.244 1.00 91.31 82 PHE A CA 1
ATOM 690 C C . PHE A 1 82 ? 9.150 16.020 2.073 1.00 91.31 82 PHE A C 1
ATOM 692 O O . PHE A 1 82 ? 9.959 16.729 1.486 1.00 91.31 82 PHE A O 1
ATOM 699 N N . GLY A 1 83 ? 9.041 16.016 3.405 1.00 85.88 83 GLY A N 1
ATOM 700 C CA . GLY A 1 83 ? 9.789 16.932 4.275 1.00 85.88 83 GLY A CA 1
ATOM 701 C C . GLY A 1 83 ? 11.135 16.401 4.771 1.00 85.88 83 GLY A C 1
ATOM 702 O O . GLY A 1 83 ? 12.037 17.187 5.044 1.00 85.88 83 GLY A O 1
ATOM 703 N N . CYS A 1 84 ? 11.289 15.083 4.906 1.00 83.75 84 CYS A N 1
ATOM 704 C CA . CYS A 1 84 ? 12.530 14.471 5.378 1.00 83.75 84 CYS A CA 1
ATOM 705 C C . CYS A 1 84 ? 13.577 14.348 4.259 1.00 83.75 84 CYS A C 1
ATOM 707 O O . CYS A 1 84 ? 13.247 14.009 3.122 1.00 83.75 84 CYS A O 1
ATOM 709 N N . THR A 1 85 ? 14.862 14.480 4.609 1.00 77.88 85 THR A N 1
ATOM 710 C CA . THR A 1 85 ? 16.003 14.252 3.696 1.00 77.88 85 THR A CA 1
ATOM 711 C C . THR A 1 85 ? 15.933 12.886 3.005 1.00 77.88 85 THR A C 1
ATOM 713 O O . THR A 1 85 ? 16.243 12.756 1.823 1.00 77.88 85 THR A O 1
ATOM 716 N N . HIS A 1 86 ? 15.462 11.868 3.729 1.00 81.31 86 HIS A N 1
ATOM 717 C CA . HIS A 1 86 ? 15.230 10.513 3.221 1.00 81.31 86 HIS A CA 1
ATOM 718 C C . HIS A 1 86 ? 13.735 10.164 3.175 1.00 81.31 86 HIS A C 1
ATOM 720 O O . HIS A 1 86 ? 13.342 9.027 3.426 1.00 81.31 86 HIS A O 1
ATOM 726 N N . GLY A 1 87 ? 12.895 11.160 2.880 1.00 85.62 87 GLY A N 1
ATOM 727 C CA . GLY A 1 87 ? 11.467 10.963 2.657 1.00 85.62 87 GLY A CA 1
ATOM 728 C C . GLY A 1 87 ? 11.185 10.095 1.431 1.00 85.62 87 GLY A C 1
ATOM 729 O O . 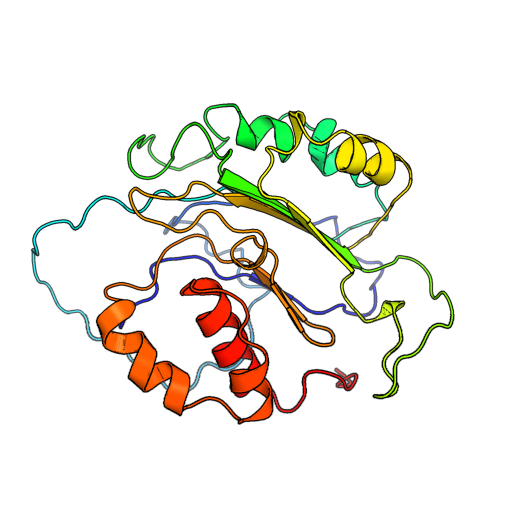GLY A 1 87 ? 12.041 9.904 0.560 1.00 85.62 87 GLY A O 1
ATOM 730 N N . LEU A 1 88 ? 9.963 9.567 1.352 1.00 88.31 88 LEU A N 1
ATOM 731 C CA . LEU A 1 88 ? 9.584 8.635 0.288 1.00 88.31 88 LEU A CA 1
ATOM 732 C C . LEU A 1 88 ? 9.739 9.240 -1.119 1.00 88.31 88 LEU A C 1
ATOM 734 O O . LEU A 1 88 ? 10.200 8.550 -2.025 1.00 88.31 88 LEU A O 1
ATOM 738 N N . ALA A 1 89 ? 9.399 10.522 -1.298 1.00 88.50 89 ALA A N 1
ATOM 739 C CA . ALA A 1 89 ? 9.563 11.214 -2.577 1.00 88.50 89 ALA A CA 1
ATOM 740 C C . ALA A 1 89 ? 11.043 11.309 -2.982 1.00 88.50 89 ALA A C 1
ATOM 742 O O . ALA A 1 89 ? 11.394 10.934 -4.098 1.00 88.50 89 ALA A O 1
ATOM 743 N N . SER A 1 90 ? 11.922 11.697 -2.055 1.00 84.19 90 SER A N 1
ATOM 744 C CA . SER A 1 90 ? 13.370 11.773 -2.293 1.00 84.19 90 SER A CA 1
ATOM 745 C C . SER A 1 90 ? 13.965 10.407 -2.656 1.00 84.19 90 SER A C 1
ATOM 747 O O . SER A 1 90 ? 14.796 10.299 -3.555 1.00 84.19 90 SER A O 1
ATOM 749 N N . MET A 1 91 ? 13.498 9.334 -2.007 1.00 82.94 91 MET A N 1
ATOM 750 C CA . MET A 1 91 ? 13.918 7.960 -2.315 1.00 82.94 91 MET A CA 1
ATOM 751 C C . MET A 1 91 ? 13.361 7.415 -3.640 1.00 82.94 91 MET A C 1
ATOM 753 O O . MET A 1 91 ? 13.843 6.389 -4.128 1.00 82.94 91 MET A O 1
ATOM 757 N N . SER A 1 92 ? 12.353 8.070 -4.221 1.00 84.31 92 SER A N 1
ATOM 758 C CA . SER A 1 92 ? 11.814 7.716 -5.536 1.00 84.31 92 SER A CA 1
ATOM 759 C C . SER A 1 92 ? 12.713 8.189 -6.678 1.00 84.31 92 SER A C 1
ATOM 761 O O . SER A 1 92 ? 12.790 7.506 -7.699 1.00 84.31 92 SER A O 1
ATOM 763 N N . GLU A 1 93 ? 13.354 9.350 -6.530 1.00 79.25 93 GLU A N 1
ATOM 764 C CA . GLU A 1 93 ? 14.028 10.069 -7.626 1.00 79.25 93 GLU A CA 1
ATOM 765 C C . GLU A 1 93 ? 15.561 10.034 -7.553 1.00 79.25 93 GLU A C 1
ATOM 767 O O . GLU A 1 93 ? 16.221 10.300 -8.554 1.00 79.25 93 GLU A O 1
ATOM 772 N N . GLY A 1 94 ? 16.138 9.697 -6.396 1.00 69.88 94 GLY A N 1
ATOM 773 C CA . GLY A 1 94 ? 17.587 9.650 -6.190 1.00 69.88 94 GLY A CA 1
ATOM 774 C C . GLY A 1 94 ? 18.111 8.273 -5.791 1.00 69.88 94 GLY A C 1
ATOM 775 O O . GLY A 1 94 ? 17.354 7.396 -5.368 1.00 69.88 94 GLY A O 1
ATOM 776 N N . ALA A 1 95 ? 19.440 8.106 -5.862 1.00 58.47 95 ALA A N 1
ATOM 777 C CA . ALA A 1 95 ? 20.141 6.926 -5.360 1.00 58.47 95 ALA A CA 1
ATOM 778 C C . ALA A 1 95 ? 19.772 6.704 -3.885 1.00 58.47 95 ALA A C 1
ATOM 780 O O . ALA A 1 95 ? 20.285 7.380 -2.995 1.00 58.47 95 ALA A O 1
ATOM 781 N N . GLY A 1 96 ? 18.804 5.812 -3.650 1.00 59.75 96 GLY A N 1
ATOM 782 C CA . GLY A 1 96 ? 18.161 5.682 -2.350 1.00 59.75 96 GLY A CA 1
ATOM 783 C C . GLY A 1 96 ? 19.179 5.482 -1.232 1.00 59.75 96 GLY A C 1
ATOM 784 O O . GLY A 1 96 ? 20.131 4.710 -1.378 1.00 59.75 96 GLY A O 1
ATOM 785 N N . TYR A 1 97 ? 18.953 6.165 -0.113 1.00 62.62 97 TYR A N 1
ATOM 786 C CA . TYR A 1 97 ? 19.744 5.995 1.097 1.00 62.62 97 TYR A CA 1
ATOM 787 C C . TYR A 1 97 ? 19.700 4.523 1.531 1.00 62.62 97 TYR A C 1
ATOM 789 O O . TYR A 1 97 ? 18.648 3.993 1.880 1.00 62.62 97 TYR A O 1
ATOM 797 N N . THR A 1 98 ? 20.840 3.842 1.428 1.00 64.44 98 THR A N 1
ATOM 798 C CA . THR A 1 98 ? 20.988 2.399 1.683 1.00 64.44 98 THR A CA 1
ATOM 799 C C . THR A 1 98 ? 22.170 2.163 2.631 1.00 64.44 98 THR A C 1
ATOM 801 O O . THR A 1 98 ? 23.188 1.589 2.240 1.00 64.44 98 THR A O 1
ATOM 804 N N . PRO A 1 99 ? 22.089 2.655 3.883 1.00 60.31 99 PRO A N 1
ATOM 805 C CA . PRO A 1 99 ? 23.210 2.618 4.815 1.00 60.31 99 PRO A CA 1
ATOM 806 C C . PRO A 1 99 ? 23.628 1.175 5.120 1.00 60.31 99 PRO A C 1
ATOM 808 O O . PRO A 1 99 ? 22.799 0.293 5.361 1.00 60.31 99 PRO A O 1
ATOM 811 N N . GLY A 1 100 ? 24.937 0.923 5.090 1.00 60.94 100 GLY A N 1
ATOM 812 C CA . GLY A 1 100 ? 25.507 -0.397 5.372 1.00 60.94 100 GLY A CA 1
ATOM 813 C C . GLY A 1 100 ? 25.268 -1.458 4.289 1.00 60.94 100 GLY A C 1
ATOM 814 O O . GLY A 1 100 ? 25.614 -2.616 4.507 1.00 60.94 100 GLY A O 1
ATOM 815 N N . CYS A 1 101 ? 24.699 -1.093 3.136 1.00 58.50 101 CYS A N 1
ATOM 816 C CA . CYS A 1 101 ? 24.606 -1.968 1.970 1.00 58.50 101 CYS A CA 1
ATOM 817 C C . CYS A 1 101 ? 25.678 -1.600 0.942 1.00 58.50 101 CYS A C 1
ATOM 819 O O . CYS A 1 101 ? 25.894 -0.422 0.662 1.00 58.50 101 CYS A O 1
ATOM 821 N N . GLU A 1 102 ? 26.307 -2.602 0.326 1.00 60.94 102 GLU A N 1
ATOM 822 C CA . GLU A 1 102 ? 27.156 -2.359 -0.841 1.00 60.94 102 GLU A CA 1
ATOM 823 C C . GLU A 1 102 ? 26.338 -1.701 -1.956 1.00 60.94 102 GLU A C 1
ATOM 825 O O . GLU A 1 102 ? 25.223 -2.131 -2.288 1.00 60.94 102 GLU A O 1
ATOM 830 N N . TYR A 1 103 ? 26.904 -0.653 -2.551 1.00 60.16 103 TYR A N 1
ATOM 831 C CA . TYR A 1 103 ? 26.292 0.002 -3.693 1.00 60.16 103 TYR A CA 1
ATOM 832 C C . TYR A 1 103 ? 26.224 -0.983 -4.864 1.00 60.16 103 TYR A C 1
ATOM 834 O O . TYR A 1 103 ? 27.237 -1.448 -5.381 1.00 60.16 103 TYR A O 1
ATOM 842 N N . ASN A 1 104 ? 25.006 -1.327 -5.275 1.00 65.75 104 ASN A N 1
ATOM 843 C CA . ASN A 1 104 ? 24.760 -2.292 -6.335 1.00 65.75 104 ASN A CA 1
ATOM 844 C C . ASN A 1 104 ? 23.607 -1.783 -7.196 1.00 65.75 104 ASN A C 1
ATOM 846 O O . ASN A 1 104 ? 22.457 -2.003 -6.847 1.00 65.75 104 ASN A O 1
ATOM 850 N N . GLN A 1 105 ? 23.891 -1.117 -8.313 1.00 61.28 105 GLN A N 1
ATOM 851 C CA . GLN A 1 105 ? 22.859 -0.491 -9.160 1.00 61.28 105 GLN A CA 1
ATOM 852 C C . GLN A 1 105 ? 21.853 -1.481 -9.759 1.00 61.28 105 GLN A C 1
ATOM 854 O O . GLN A 1 105 ? 20.729 -1.105 -10.081 1.00 61.28 105 GLN A O 1
ATOM 859 N N . GLN A 1 106 ? 22.239 -2.752 -9.888 1.00 59.31 106 GLN A N 1
ATOM 860 C CA . GLN A 1 106 ? 21.359 -3.798 -10.400 1.00 59.31 106 GLN A CA 1
ATOM 861 C C . GLN A 1 106 ? 20.266 -4.174 -9.388 1.00 59.31 106 GLN A C 1
ATOM 863 O O . GLN A 1 106 ? 19.131 -4.431 -9.776 1.00 59.31 106 GLN A O 1
ATOM 868 N N . ARG A 1 107 ? 20.590 -4.176 -8.088 1.00 61.09 107 ARG A N 1
ATOM 869 C CA . ARG A 1 107 ? 19.642 -4.471 -6.998 1.00 61.09 107 ARG A CA 1
ATOM 870 C C . ARG A 1 107 ? 19.044 -3.200 -6.395 1.00 61.09 107 ARG A C 1
ATOM 872 O O . ARG A 1 107 ? 17.836 -3.091 -6.237 1.00 61.09 107 ARG A O 1
ATOM 879 N N . ASN A 1 108 ? 19.885 -2.222 -6.090 1.00 65.50 108 ASN A N 1
ATOM 880 C CA . ASN A 1 108 ? 19.543 -0.904 -5.571 1.00 65.50 108 ASN A CA 1
ATOM 881 C C . ASN A 1 108 ? 19.326 0.075 -6.726 1.00 65.50 108 ASN A C 1
ATOM 883 O O . ASN A 1 108 ? 20.147 0.960 -6.961 1.00 65.50 108 ASN A O 1
ATOM 887 N N . HIS A 1 109 ? 18.212 -0.097 -7.436 1.00 68.38 109 HIS A N 1
ATOM 888 C CA . HIS A 1 109 ? 17.889 0.764 -8.565 1.00 68.38 109 HIS A CA 1
ATOM 889 C C . HIS A 1 109 ? 17.793 2.237 -8.111 1.00 68.38 109 HIS A C 1
ATOM 891 O O . HIS A 1 109 ? 17.137 2.513 -7.100 1.00 68.38 109 HIS A O 1
ATOM 897 N N . PRO A 1 110 ? 18.430 3.182 -8.829 1.00 68.75 110 PRO A N 1
ATOM 898 C CA . PRO A 1 110 ? 18.491 4.586 -8.418 1.00 68.75 110 PRO A CA 1
ATOM 899 C C . PRO A 1 110 ? 17.152 5.318 -8.550 1.00 68.75 110 PRO A C 1
ATOM 901 O O . PRO A 1 110 ? 17.004 6.401 -8.010 1.00 68.75 110 PRO A O 1
ATOM 904 N N . ILE A 1 111 ? 16.190 4.747 -9.277 1.00 76.94 111 ILE A N 1
ATOM 905 C CA . ILE A 1 111 ? 14.899 5.380 -9.571 1.00 76.94 111 ILE A CA 1
ATOM 906 C C . ILE A 1 111 ? 13.758 4.387 -9.305 1.00 76.94 111 ILE A C 1
ATOM 908 O O . ILE A 1 111 ? 13.756 3.280 -9.846 1.00 76.94 111 ILE A O 1
ATOM 912 N N . ASN A 1 112 ? 12.769 4.774 -8.502 1.00 80.00 112 ASN A N 1
ATOM 913 C CA . ASN A 1 112 ? 11.628 3.941 -8.099 1.00 80.00 112 ASN A CA 1
ATOM 914 C C . ASN A 1 112 ? 10.300 4.614 -8.484 1.00 80.00 112 ASN A C 1
ATOM 916 O O . ASN A 1 112 ? 9.475 4.911 -7.631 1.00 80.00 112 ASN A O 1
ATOM 920 N N . VAL A 1 113 ? 10.100 4.885 -9.775 1.00 80.88 113 VAL A N 1
ATOM 921 C CA . VAL A 1 113 ? 8.973 5.702 -10.278 1.00 80.88 113 VAL A CA 1
ATOM 922 C C . VAL A 1 113 ? 7.823 4.892 -10.884 1.00 80.88 113 VAL A C 1
ATOM 924 O O . VAL A 1 113 ? 6.919 5.465 -11.476 1.00 80.88 113 VAL A O 1
ATOM 927 N N . HIS A 1 114 ? 7.827 3.563 -10.748 1.00 84.00 114 HIS A N 1
ATOM 928 C CA . HIS A 1 114 ? 6.831 2.678 -11.379 1.00 84.00 114 HIS A CA 1
ATOM 929 C C . HIS A 1 114 ? 5.600 2.426 -10.493 1.00 84.00 114 HIS A C 1
ATOM 931 O O . HIS A 1 114 ? 4.968 1.368 -10.569 1.00 84.00 114 HIS A O 1
ATOM 937 N N . GLY A 1 115 ? 5.311 3.366 -9.600 1.00 88.50 115 GLY A N 1
ATOM 938 C CA . GLY A 1 115 ? 4.191 3.320 -8.677 1.00 88.50 115 GLY A CA 1
ATOM 939 C C . GLY A 1 115 ? 4.577 3.681 -7.252 1.00 88.50 115 GLY A C 1
ATOM 940 O O . GLY A 1 115 ? 5.682 3.395 -6.788 1.00 88.50 115 GLY A O 1
ATOM 941 N N . CYS A 1 116 ? 3.633 4.300 -6.564 1.00 93.25 116 CYS A N 1
ATOM 942 C CA . CYS A 1 116 ? 3.718 4.748 -5.186 1.00 93.25 116 CYS A CA 1
ATOM 943 C C . CYS A 1 116 ? 2.485 4.249 -4.435 1.00 93.25 116 CYS A C 1
ATOM 945 O O . CYS A 1 116 ? 1.387 4.190 -4.991 1.00 93.25 116 CYS A O 1
ATOM 947 N N . GLY A 1 117 ? 2.642 3.950 -3.154 1.00 95.81 117 GLY A N 1
ATOM 948 C CA . GLY A 1 117 ? 1.502 3.897 -2.264 1.00 95.81 117 GLY A CA 1
ATOM 949 C C . GLY A 1 117 ? 1.849 4.244 -0.833 1.00 95.81 117 GLY A C 1
ATOM 950 O O . GLY A 1 117 ? 2.968 4.040 -0.363 1.00 95.81 117 GLY A O 1
ATOM 951 N N . ILE A 1 118 ? 0.852 4.800 -0.159 1.00 97.19 118 ILE A N 1
ATOM 952 C CA . ILE A 1 118 ? 0.879 5.207 1.235 1.00 97.19 118 ILE A CA 1
ATOM 953 C C . ILE A 1 118 ? -0.299 4.542 1.926 1.00 97.19 118 ILE A C 1
ATOM 955 O O . ILE A 1 118 ? -1.429 4.634 1.452 1.00 97.19 118 ILE A O 1
ATOM 959 N N . GLY A 1 119 ? -0.046 3.908 3.060 1.00 97.25 119 GLY A N 1
ATOM 960 C CA . GLY A 1 119 ? -1.081 3.401 3.940 1.00 97.25 119 GLY A CA 1
ATOM 961 C C . GLY A 1 119 ? -0.920 3.963 5.342 1.00 97.25 119 GLY A C 1
ATOM 962 O O . GLY A 1 119 ? 0.199 4.133 5.822 1.00 97.25 119 GLY A O 1
ATOM 963 N N . TRP A 1 120 ? -2.026 4.262 6.009 1.00 96.44 120 TRP A N 1
ATOM 964 C CA . TRP A 1 120 ? -2.016 4.763 7.380 1.00 96.44 120 TRP A CA 1
ATOM 965 C C . TRP A 1 120 ? -3.237 4.295 8.153 1.00 96.44 120 TRP A C 1
ATOM 967 O O . TRP A 1 120 ? -4.258 3.944 7.569 1.00 96.44 120 TRP A O 1
ATOM 977 N N . TYR A 1 121 ? -3.142 4.332 9.478 1.00 93.75 121 TYR A N 1
ATOM 978 C CA . TYR A 1 121 ? -4.304 4.183 10.353 1.00 93.75 121 TYR A CA 1
ATOM 979 C C . TYR A 1 121 ? -4.752 5.555 10.850 1.00 93.75 121 TYR A C 1
ATOM 981 O O . TYR A 1 121 ? -3.922 6.429 11.125 1.00 93.75 121 TYR A O 1
ATOM 989 N N . ALA A 1 122 ? -6.062 5.762 10.961 1.00 92.12 122 ALA A N 1
ATOM 990 C CA . ALA A 1 122 ? -6.612 7.024 11.443 1.00 92.12 122 ALA A CA 1
ATOM 991 C C . ALA A 1 122 ? -6.252 7.267 12.920 1.00 92.12 122 ALA A C 1
ATOM 993 O O . ALA A 1 122 ? -6.292 6.353 13.746 1.00 92.12 122 ALA A O 1
ATOM 994 N N . CYS A 1 123 ? -5.951 8.514 13.288 1.00 88.88 123 CYS A N 1
ATOM 995 C CA . CYS A 1 123 ? -5.689 8.871 14.687 1.00 88.88 123 CYS A CA 1
ATOM 996 C C . CYS A 1 123 ? -6.951 8.979 15.544 1.00 88.88 123 CYS A C 1
ATOM 998 O O . CYS A 1 123 ? -6.869 8.875 16.764 1.00 88.88 123 CYS A O 1
ATOM 1000 N N . LYS A 1 124 ? -8.120 9.174 14.927 1.00 89.69 124 LYS A N 1
ATOM 1001 C CA . LYS A 1 124 ? -9.394 9.377 15.625 1.00 89.69 124 LYS A CA 1
ATOM 1002 C C . LYS A 1 124 ? -10.490 8.538 14.987 1.00 89.69 124 LYS A C 1
ATOM 1004 O O . LYS A 1 124 ? -10.503 8.372 13.768 1.00 89.69 124 LYS A O 1
ATOM 1009 N N . LYS A 1 125 ? -11.398 8.023 15.817 1.00 91.81 125 LYS A N 1
ATOM 1010 C CA . LYS A 1 125 ? -12.603 7.337 15.348 1.00 91.81 125 LYS A CA 1
ATOM 1011 C C . LYS A 1 125 ? -13.524 8.335 14.661 1.00 91.81 125 LYS A C 1
ATOM 1013 O O . LYS A 1 125 ? -13.759 9.416 15.194 1.00 91.81 125 LYS A O 1
ATOM 1018 N N . CYS A 1 126 ? -14.046 7.962 13.499 1.00 89.31 126 CYS A N 1
ATOM 1019 C CA . CYS A 1 126 ? -15.093 8.721 12.815 1.00 89.31 126 CYS A CA 1
ATOM 1020 C C . CYS A 1 126 ? -16.490 8.119 13.023 1.00 89.31 126 CYS A C 1
ATOM 1022 O O . CYS A 1 126 ? -17.467 8.716 12.587 1.00 89.31 126 CYS A O 1
ATOM 1024 N N . GLY A 1 127 ? -16.587 6.954 13.678 1.00 88.44 127 GLY A N 1
ATOM 1025 C CA . GLY A 1 127 ? -17.851 6.254 13.921 1.00 88.44 127 GLY A CA 1
ATOM 1026 C C . GLY A 1 127 ? -18.402 5.507 12.704 1.00 88.44 127 GLY A C 1
ATOM 1027 O O . GLY A 1 127 ? -19.488 4.944 12.788 1.00 88.44 127 GLY A O 1
ATOM 1028 N N . LEU A 1 128 ? -17.670 5.482 11.585 1.00 91.25 128 LEU A N 1
ATOM 1029 C CA . LEU A 1 128 ? -18.032 4.671 10.429 1.00 91.25 128 LEU A CA 1
ATOM 1030 C C . LEU A 1 128 ? -17.595 3.227 10.663 1.00 91.25 128 LEU A C 1
ATOM 1032 O O . LEU A 1 128 ? -16.414 2.953 10.876 1.00 91.25 128 LEU A O 1
ATOM 1036 N N . VAL A 1 129 ? -18.563 2.324 10.593 1.00 91.19 129 VAL A N 1
ATOM 1037 C CA . VAL A 1 129 ? -18.392 0.880 10.731 1.00 91.19 129 VAL A CA 1
ATOM 1038 C C . VAL A 1 129 ? -18.917 0.238 9.454 1.00 91.19 129 VAL A C 1
ATOM 1040 O O . VAL A 1 129 ? -19.907 0.702 8.889 1.00 91.19 129 VAL A O 1
ATOM 1043 N N . ASP A 1 130 ? -18.231 -0.784 8.963 1.00 87.81 130 ASP A N 1
ATOM 1044 C CA . ASP A 1 130 ? -18.668 -1.523 7.780 1.00 87.81 130 ASP A CA 1
ATOM 1045 C C . ASP A 1 130 ? -19.676 -2.642 8.097 1.00 87.81 130 ASP A C 1
ATOM 1047 O O . ASP A 1 130 ? -20.056 -2.878 9.243 1.00 87.81 130 ASP A O 1
ATOM 1051 N N . GLU A 1 131 ? -20.084 -3.365 7.054 1.00 87.88 131 GLU A N 1
ATOM 1052 C CA . GLU A 1 131 ? -21.032 -4.483 7.127 1.00 87.88 131 GLU A CA 1
ATOM 1053 C C . GLU A 1 131 ? -20.565 -5.640 8.024 1.00 87.88 131 GLU A C 1
ATOM 1055 O O . GLU A 1 131 ? -21.391 -6.405 8.515 1.00 87.88 131 GLU A O 1
ATOM 1060 N N . VAL A 1 132 ? -19.255 -5.766 8.266 1.00 85.81 132 VAL A N 1
ATOM 1061 C CA . VAL A 1 132 ? -18.671 -6.809 9.125 1.00 85.81 132 VAL A CA 1
ATOM 1062 C C . VAL A 1 132 ? -18.372 -6.301 10.539 1.00 85.81 132 VAL A C 1
ATOM 1064 O O . VAL A 1 132 ? -17.708 -6.986 11.316 1.00 85.81 132 VAL A O 1
ATOM 1067 N N . GLY A 1 133 ? -18.863 -5.111 10.897 1.00 87.38 133 GLY A N 1
ATOM 1068 C CA . GLY A 1 133 ? -18.745 -4.549 12.241 1.00 87.38 133 GLY A CA 1
ATOM 1069 C C . GLY A 1 133 ? -17.379 -3.934 12.556 1.00 87.38 133 GLY A C 1
ATOM 1070 O O . GLY A 1 133 ? -17.097 -3.646 13.721 1.00 87.38 133 GLY A O 1
ATOM 1071 N N . LEU A 1 134 ? -16.520 -3.720 11.556 1.00 87.69 134 LEU A N 1
ATOM 1072 C CA . LEU A 1 134 ? -15.180 -3.179 11.759 1.00 87.69 134 LEU A CA 1
ATOM 1073 C C . LEU A 1 134 ? -15.148 -1.655 11.555 1.00 87.69 134 LEU A C 1
ATOM 1075 O O . LEU A 1 134 ? -15.502 -1.140 10.495 1.00 87.69 134 LEU A O 1
ATOM 1079 N N . ASP A 1 135 ? -14.693 -0.931 12.581 1.00 90.88 135 ASP A N 1
ATOM 1080 C CA . ASP A 1 135 ? -14.549 0.530 12.562 1.00 90.88 135 ASP A CA 1
ATOM 1081 C C . ASP A 1 135 ? -13.454 0.957 11.570 1.00 90.88 135 ASP A C 1
ATOM 1083 O O . ASP A 1 135 ? -12.368 0.366 11.510 1.00 90.88 135 ASP A O 1
ATOM 1087 N N . ALA A 1 136 ? -13.707 2.026 10.815 1.00 89.94 136 ALA A N 1
ATOM 1088 C CA . ALA A 1 136 ? -12.737 2.630 9.904 1.00 89.94 136 ALA A CA 1
ATOM 1089 C C . ALA A 1 136 ? -11.413 3.002 10.601 1.00 89.94 136 ALA A C 1
ATOM 1091 O O . ALA A 1 136 ? -10.359 2.994 9.973 1.00 89.94 136 ALA A O 1
ATOM 1092 N N . TYR A 1 137 ? -11.442 3.284 11.903 1.00 90.56 137 TYR A N 1
ATOM 1093 C CA . TYR A 1 137 ? -10.267 3.526 12.742 1.00 90.56 137 TYR A CA 1
ATOM 1094 C C . TYR A 1 137 ? -9.326 2.324 12.882 1.00 90.56 137 TYR A C 1
ATOM 1096 O O . TYR A 1 137 ? -8.110 2.493 13.043 1.00 90.56 137 TYR A O 1
ATOM 1104 N N . ASP A 1 138 ? -9.885 1.117 12.854 1.00 89.75 138 ASP A N 1
ATOM 1105 C CA . ASP A 1 138 ? -9.151 -0.142 12.972 1.00 89.75 138 ASP A CA 1
ATOM 1106 C C . ASP A 1 138 ? -8.732 -0.691 11.601 1.00 89.75 138 ASP A C 1
ATOM 1108 O O . ASP A 1 138 ? -7.955 -1.648 11.522 1.00 89.75 138 ASP A O 1
ATOM 1112 N N . ARG A 1 139 ? -9.194 -0.056 10.517 1.00 91.00 139 ARG A N 1
ATOM 1113 C CA . ARG A 1 139 ? -8.774 -0.346 9.149 1.00 91.00 139 ARG A CA 1
ATOM 1114 C C . ARG A 1 139 ? -7.630 0.568 8.704 1.00 91.00 139 ARG A C 1
ATOM 1116 O O . ARG A 1 139 ? -7.616 1.760 9.011 1.00 91.00 139 ARG A O 1
ATOM 1123 N N . PRO A 1 140 ? -6.678 0.035 7.928 1.00 94.56 140 PRO A N 1
ATOM 1124 C CA . PRO A 1 140 ? -5.748 0.869 7.196 1.00 94.56 140 PRO A CA 1
ATOM 1125 C C . PRO A 1 140 ? -6.458 1.572 6.034 1.00 94.56 140 PRO A C 1
ATOM 1127 O O . PRO A 1 140 ? -7.089 0.926 5.196 1.00 94.56 140 PRO A O 1
ATOM 1130 N N . THR A 1 141 ? -6.271 2.881 5.920 1.00 95.31 141 THR A N 1
ATOM 1131 C CA . THR A 1 141 ? -6.556 3.620 4.688 1.00 95.31 141 THR A CA 1
ATOM 1132 C C . THR A 1 141 ? -5.357 3.495 3.761 1.00 95.31 141 THR A C 1
ATOM 1134 O O . THR A 1 141 ? -4.224 3.675 4.204 1.00 95.31 141 THR A O 1
ATOM 1137 N N . VAL A 1 142 ? -5.592 3.190 2.483 1.00 96.44 142 VAL A N 1
ATOM 1138 C CA . VAL A 1 142 ? -4.537 3.014 1.478 1.00 96.44 142 VAL A CA 1
ATOM 1139 C C . VAL A 1 142 ? -4.792 3.926 0.283 1.00 96.44 142 VAL A C 1
ATOM 1141 O O . VAL A 1 142 ? -5.880 3.941 -0.284 1.00 96.44 142 VAL A O 1
ATOM 1144 N N . TYR A 1 143 ? -3.758 4.662 -0.112 1.00 97.31 143 TYR A N 1
ATOM 1145 C CA . TYR A 1 143 ? -3.683 5.429 -1.348 1.00 97.31 143 TYR A CA 1
ATOM 1146 C C . TYR A 1 143 ? -2.576 4.835 -2.214 1.00 97.31 143 TYR A C 1
ATOM 1148 O O . TYR A 1 143 ? -1.418 4.834 -1.805 1.00 97.31 143 TYR A O 1
ATOM 1156 N N . THR A 1 144 ? -2.902 4.358 -3.411 1.00 96.38 144 THR A N 1
ATOM 1157 C CA . THR A 1 144 ? -1.920 3.858 -4.384 1.00 96.38 144 THR A CA 1
ATOM 1158 C C . THR A 1 144 ? -2.079 4.572 -5.716 1.00 96.38 144 THR A C 1
ATOM 1160 O O . THR A 1 144 ? -3.174 4.976 -6.094 1.00 96.38 144 THR A O 1
ATOM 1163 N N . THR A 1 145 ? -0.982 4.728 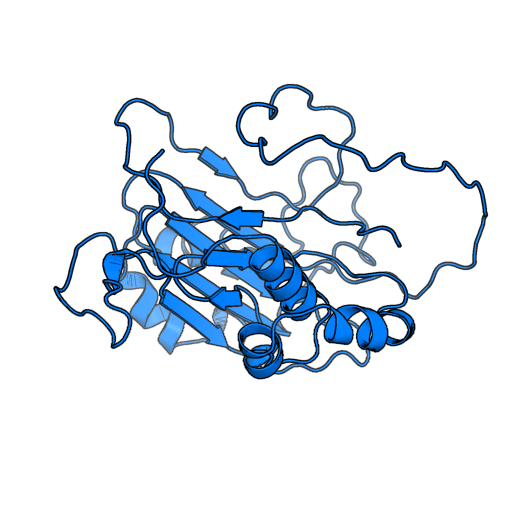-6.445 1.00 95.12 145 THR A N 1
ATOM 1164 C CA . THR A 1 145 ? -0.934 5.373 -7.759 1.00 95.12 145 THR A CA 1
ATOM 1165 C C . THR A 1 145 ? 0.211 4.784 -8.576 1.00 95.12 145 THR A C 1
ATOM 1167 O O . THR A 1 145 ? 1.193 4.288 -8.024 1.00 95.12 145 THR A O 1
ATOM 1170 N N . VAL A 1 146 ? 0.112 4.844 -9.903 1.00 93.12 146 VAL A N 1
ATOM 1171 C CA . VAL A 1 146 ? 1.239 4.512 -10.792 1.00 93.12 146 VAL A CA 1
ATOM 1172 C C . VAL A 1 146 ? 2.209 5.686 -10.966 1.00 93.12 146 VAL A C 1
ATOM 1174 O O . VAL A 1 146 ? 3.316 5.486 -11.457 1.00 93.12 146 VAL A O 1
ATOM 1177 N N . ALA A 1 147 ? 1.819 6.895 -10.548 1.00 90.75 147 ALA A N 1
ATOM 1178 C CA . ALA A 1 147 ? 2.670 8.076 -10.603 1.00 90.75 147 ALA A CA 1
ATOM 1179 C C . ALA A 1 147 ? 3.774 8.042 -9.532 1.00 90.75 147 ALA A C 1
ATOM 1181 O O . ALA A 1 147 ? 3.616 7.470 -8.451 1.00 90.75 147 ALA A O 1
ATOM 1182 N N . ALA A 1 148 ? 4.891 8.715 -9.812 1.00 88.69 148 ALA A N 1
ATOM 1183 C CA . ALA A 1 148 ? 5.890 9.004 -8.791 1.00 88.69 148 ALA A CA 1
ATOM 1184 C C . ALA A 1 148 ? 5.305 9.956 -7.723 1.00 88.69 148 ALA A C 1
ATOM 1186 O O . ALA A 1 148 ? 4.542 10.860 -8.080 1.00 88.69 148 ALA A O 1
ATOM 1187 N N . PRO A 1 149 ? 5.690 9.835 -6.435 1.00 90.25 149 PRO A N 1
ATOM 1188 C CA . PRO A 1 149 ? 5.139 10.675 -5.366 1.00 90.25 149 PRO A CA 1
ATOM 1189 C C . PRO A 1 149 ? 5.304 12.180 -5.623 1.00 90.25 149 PRO A C 1
ATOM 1191 O O . PRO A 1 149 ? 4.451 12.983 -5.258 1.00 90.25 149 PRO A O 1
ATOM 1194 N N . SER A 1 150 ? 6.412 12.570 -6.253 1.00 86.88 150 SER A N 1
ATOM 1195 C CA . SER A 1 150 ? 6.752 13.950 -6.608 1.00 86.88 150 SER A CA 1
ATOM 1196 C C . SER A 1 150 ? 5.799 14.578 -7.625 1.00 86.88 150 SER A C 1
ATOM 1198 O O . SER A 1 150 ? 5.542 15.781 -7.534 1.00 86.88 150 SER A O 1
ATOM 1200 N N . HIS A 1 151 ? 5.256 13.763 -8.533 1.00 89.88 151 HIS A N 1
ATOM 1201 C CA . HIS A 1 151 ? 4.394 14.167 -9.646 1.00 89.88 151 HIS A CA 1
ATOM 1202 C C . HIS A 1 151 ? 2.897 14.023 -9.328 1.00 89.88 151 HIS A C 1
ATOM 1204 O O . HIS A 1 151 ? 2.052 14.434 -10.120 1.00 89.88 151 HIS A O 1
ATOM 1210 N N . ASP A 1 152 ? 2.547 13.471 -8.165 1.00 94.25 152 ASP A N 1
ATOM 1211 C CA . ASP A 1 152 ? 1.160 13.316 -7.740 1.00 94.25 152 ASP A CA 1
ATOM 1212 C C . ASP A 1 152 ? 0.684 14.545 -6.941 1.00 94.25 152 ASP A C 1
ATOM 1214 O O . ASP A 1 152 ? 0.935 14.699 -5.738 1.00 94.25 152 ASP A O 1
ATOM 1218 N N . ARG A 1 153 ? -0.031 15.445 -7.628 1.00 95.31 153 ARG A N 1
ATOM 1219 C CA . ARG A 1 153 ? -0.607 16.658 -7.025 1.00 95.31 153 ARG A CA 1
ATOM 1220 C C . ARG A 1 153 ? -1.610 16.333 -5.915 1.00 95.31 153 ARG A C 1
ATOM 1222 O O . ARG A 1 153 ? -1.644 17.056 -4.917 1.00 95.31 153 ARG A O 1
ATOM 1229 N N . ASN A 1 154 ? -2.407 15.277 -6.073 1.00 95.81 154 ASN A N 1
ATOM 1230 C CA . ASN A 1 154 ? -3.450 14.912 -5.117 1.00 95.81 154 ASN A CA 1
ATOM 1231 C C . ASN A 1 154 ? -2.826 14.370 -3.835 1.00 95.81 154 ASN A C 1
ATOM 1233 O O . ASN A 1 154 ? -3.159 14.843 -2.749 1.00 95.81 154 ASN A O 1
ATOM 1237 N N . LEU A 1 155 ? -1.840 13.479 -3.955 1.00 95.62 155 LEU A N 1
ATOM 1238 C CA . LEU A 1 155 ? -1.068 12.996 -2.813 1.00 95.62 155 LEU A CA 1
ATOM 1239 C C . LEU A 1 155 ? -0.393 14.155 -2.069 1.00 95.62 155 LEU A C 1
ATOM 1241 O O . LEU A 1 155 ? -0.468 14.247 -0.841 1.00 95.62 155 LEU A O 1
ATOM 1245 N N . ARG A 1 156 ? 0.232 15.088 -2.797 1.00 94.88 156 ARG A N 1
ATOM 1246 C CA . ARG A 1 156 ? 0.875 16.264 -2.191 1.00 94.88 156 ARG A CA 1
ATOM 1247 C C . ARG A 1 156 ? -0.116 17.169 -1.459 1.00 94.88 156 ARG A C 1
ATOM 1249 O O . ARG A 1 156 ? 0.239 17.717 -0.418 1.00 94.88 156 ARG A O 1
ATOM 1256 N N . ALA A 1 157 ? -1.328 17.343 -1.977 1.00 96.62 157 ALA A N 1
ATOM 1257 C CA . ALA A 1 157 ? -2.362 18.137 -1.320 1.00 96.62 157 ALA A CA 1
ATOM 1258 C C . ALA A 1 157 ? -2.909 17.429 -0.070 1.00 96.62 157 ALA A C 1
ATOM 1260 O O . ALA A 1 157 ? -2.851 17.990 1.024 1.00 96.62 157 ALA A O 1
ATOM 1261 N N . LEU A 1 158 ? -3.356 16.178 -0.215 1.00 96.56 158 LEU A N 1
ATOM 1262 C CA . LEU A 1 158 ? -3.948 15.380 0.863 1.00 96.56 158 LEU A CA 1
ATOM 1263 C C . LEU A 1 158 ? -2.972 15.176 2.025 1.00 96.56 158 LEU A C 1
ATOM 1265 O O . LEU A 1 158 ? -3.340 15.354 3.187 1.00 96.56 158 LEU A O 1
ATOM 1269 N N . SER A 1 159 ? -1.705 14.884 1.719 1.00 95.88 159 SER A N 1
ATOM 1270 C CA . SER A 1 159 ? -0.677 14.588 2.725 1.00 95.88 159 SER A CA 1
ATOM 1271 C C . SER A 1 159 ? -0.464 15.687 3.765 1.00 95.88 159 SER A C 1
ATOM 1273 O O . SER A 1 159 ? -0.032 15.391 4.877 1.00 95.88 159 SER A O 1
ATOM 1275 N N . LYS A 1 160 ? -0.775 16.947 3.438 1.00 96.44 160 LYS A N 1
ATOM 1276 C CA . LYS A 1 160 ? -0.636 18.091 4.357 1.00 96.44 160 LYS A CA 1
ATOM 1277 C C . LYS A 1 160 ? -1.725 18.146 5.427 1.00 96.44 160 LYS A C 1
ATOM 1279 O O . LYS A 1 160 ? -1.571 18.865 6.405 1.00 96.44 160 LYS A O 1
ATOM 1284 N N . THR A 1 161 ? -2.818 17.418 5.225 1.00 96.31 161 THR A N 1
ATOM 1285 C CA . THR A 1 161 ? -4.010 17.451 6.089 1.00 96.31 161 THR A CA 1
ATOM 1286 C C . THR A 1 161 ? -4.184 16.178 6.909 1.00 96.31 161 THR A C 1
ATOM 1288 O O . THR A 1 161 ? -4.974 16.147 7.846 1.00 96.31 161 THR A O 1
ATOM 1291 N N . ILE A 1 162 ? -3.434 15.130 6.568 1.00 95.94 162 ILE A N 1
ATOM 1292 C CA . ILE A 1 162 ? -3.524 13.819 7.201 1.00 95.94 162 ILE A CA 1
ATOM 1293 C C . ILE A 1 162 ? -2.361 13.663 8.177 1.00 95.94 162 ILE A C 1
ATOM 1295 O O . ILE A 1 162 ? -1.197 13.859 7.815 1.00 95.94 162 ILE A O 1
ATOM 1299 N N . SER A 1 163 ? -2.687 13.244 9.395 1.00 95.25 163 SER A N 1
ATOM 1300 C CA . SER A 1 163 ? -1.721 12.851 10.415 1.00 95.25 163 SER A CA 1
ATOM 1301 C C . SER A 1 163 ? -1.960 11.408 10.843 1.00 95.25 163 SER A C 1
ATOM 1303 O O . SER A 1 163 ? -3.089 10.912 10.799 1.00 95.25 163 SER A O 1
ATOM 1305 N N . THR A 1 164 ? -0.889 10.713 11.219 1.00 94.44 164 THR A N 1
ATOM 1306 C CA . THR A 1 164 ? -0.962 9.331 11.700 1.00 94.44 164 THR A CA 1
ATOM 1307 C C . THR A 1 164 ? 0.159 9.018 12.685 1.00 94.44 164 THR A C 1
ATOM 1309 O O . THR A 1 164 ? 1.241 9.599 12.61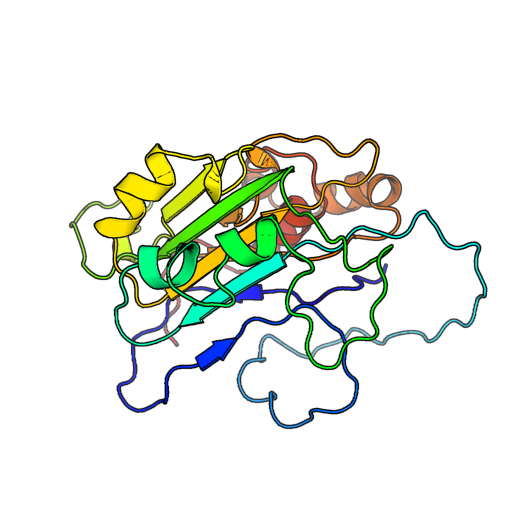0 1.00 94.44 164 THR A O 1
ATOM 1312 N N . SER A 1 165 ? -0.093 8.055 13.567 1.00 91.12 165 SER A N 1
ATOM 1313 C CA . SER A 1 165 ? 0.918 7.394 14.400 1.00 91.12 165 SER A CA 1
ATOM 1314 C C . SER A 1 165 ? 1.480 6.119 13.764 1.00 91.12 165 SER A C 1
ATOM 1316 O O . SER A 1 165 ? 2.411 5.535 14.308 1.00 91.12 165 SER A O 1
ATOM 1318 N N . LEU A 1 166 ? 0.909 5.642 12.648 1.00 93.38 166 LEU A N 1
ATOM 1319 C CA . LEU A 1 166 ? 1.311 4.402 11.979 1.00 93.38 166 LEU A CA 1
ATOM 1320 C C . LEU A 1 166 ? 1.191 4.551 10.455 1.00 93.38 166 LEU A C 1
ATOM 1322 O O . LEU A 1 166 ? 0.083 4.509 9.917 1.00 93.38 166 LEU A O 1
ATOM 1326 N N . LEU A 1 167 ? 2.330 4.702 9.770 1.00 94.69 167 LEU A N 1
ATOM 1327 C CA . LEU A 1 167 ? 2.425 4.906 8.318 1.00 94.69 167 LEU A CA 1
ATOM 1328 C C . LEU A 1 167 ? 3.257 3.807 7.653 1.00 94.69 167 LEU A C 1
ATOM 1330 O O . LEU A 1 167 ? 4.322 3.419 8.131 1.00 94.69 167 LEU A O 1
ATOM 1334 N N . PHE A 1 168 ? 2.802 3.403 6.479 1.00 95.62 168 PHE A N 1
ATOM 1335 C CA . PHE A 1 168 ? 3.490 2.577 5.505 1.00 95.62 168 PHE A CA 1
ATOM 1336 C C . PHE A 1 168 ? 3.632 3.400 4.231 1.00 95.62 168 PHE A C 1
ATOM 1338 O O . PHE A 1 168 ? 2.656 3.974 3.757 1.00 95.62 168 PHE A O 1
ATOM 1345 N N . GLY A 1 169 ? 4.823 3.468 3.656 1.00 94.44 169 GLY A N 1
ATOM 1346 C CA . GLY A 1 169 ? 5.028 4.109 2.361 1.00 94.44 169 GLY A CA 1
ATOM 1347 C C . GLY A 1 169 ? 5.910 3.243 1.488 1.00 94.44 169 GLY A C 1
ATOM 1348 O O . GLY A 1 169 ? 6.895 2.699 1.972 1.00 94.44 169 GLY A O 1
ATOM 1349 N N . HIS A 1 170 ? 5.578 3.109 0.212 1.00 93.31 170 HIS A N 1
ATOM 1350 C CA . HIS A 1 170 ? 6.307 2.252 -0.711 1.00 93.31 170 HIS A CA 1
ATOM 1351 C C . HIS A 1 170 ? 6.375 2.876 -2.101 1.00 93.31 170 HIS A C 1
ATOM 1353 O O . HIS A 1 170 ? 5.384 3.388 -2.611 1.00 93.31 170 HIS A O 1
ATOM 1359 N N . VAL A 1 171 ? 7.536 2.786 -2.742 1.00 90.81 171 VAL A N 1
ATOM 1360 C CA . VAL A 1 171 ? 7.749 3.182 -4.139 1.00 90.81 171 VAL A CA 1
ATOM 1361 C C . VAL A 1 171 ? 8.385 2.039 -4.910 1.00 90.81 171 VAL A C 1
ATOM 1363 O O . VAL A 1 171 ? 9.293 1.364 -4.418 1.00 90.81 171 VAL A O 1
ATOM 1366 N N . ARG A 1 172 ? 7.876 1.781 -6.114 1.00 87.06 172 ARG A N 1
ATOM 1367 C CA . ARG A 1 172 ? 8.187 0.578 -6.887 1.00 87.06 172 ARG A CA 1
ATOM 1368 C C . ARG A 1 172 ? 9.253 0.817 -7.948 1.00 87.06 172 ARG A C 1
ATOM 1370 O O . ARG A 1 172 ? 9.171 1.738 -8.761 1.00 87.06 172 ARG A O 1
ATOM 1377 N N . ALA A 1 173 ? 10.198 -0.114 -8.021 1.00 82.19 173 ALA A N 1
ATOM 1378 C CA . ALA A 1 173 ? 11.061 -0.315 -9.176 1.00 82.19 173 ALA A CA 1
ATOM 1379 C C . ALA A 1 173 ? 10.617 -1.577 -9.923 1.00 82.19 173 ALA A C 1
ATOM 1381 O O . ALA A 1 173 ? 11.114 -2.671 -9.669 1.00 82.19 173 ALA A O 1
ATOM 1382 N N . ALA A 1 174 ? 9.663 -1.431 -10.846 1.00 74.69 174 ALA A N 1
ATOM 1383 C CA . ALA A 1 174 ? 9.267 -2.532 -11.713 1.00 74.69 174 ALA A CA 1
ATOM 1384 C C . ALA A 1 174 ? 10.465 -2.987 -12.574 1.00 74.69 174 ALA A C 1
ATOM 1386 O O . ALA A 1 174 ? 11.178 -2.172 -13.174 1.00 74.69 174 ALA A O 1
ATOM 1387 N N . GLY A 1 175 ? 10.716 -4.298 -12.584 1.00 70.81 175 GLY A N 1
ATOM 1388 C CA . GLY A 1 175 ? 11.673 -4.921 -13.494 1.00 70.81 175 GLY A CA 1
ATOM 1389 C C . GLY A 1 175 ? 11.138 -4.970 -14.932 1.00 70.81 175 GLY A C 1
ATOM 1390 O O . GLY A 1 175 ? 9.938 -4.775 -15.145 1.00 70.81 175 GLY A O 1
ATOM 1391 N N . PRO A 1 176 ? 11.997 -5.248 -15.925 1.00 68.19 176 PRO A N 1
ATOM 1392 C CA . PRO A 1 176 ? 11.560 -5.461 -17.303 1.00 68.19 176 PRO A CA 1
ATOM 1393 C C . PRO A 1 176 ? 10.434 -6.504 -17.390 1.00 68.19 176 PRO A C 1
ATOM 1395 O O . PRO A 1 176 ? 10.515 -7.572 -16.785 1.00 68.19 176 PRO A O 1
ATOM 1398 N N . GLY A 1 177 ? 9.361 -6.185 -18.119 1.00 72.75 177 GLY A N 1
ATOM 1399 C CA . GLY A 1 177 ? 8.201 -7.071 -18.291 1.00 72.75 177 GLY A CA 1
ATOM 1400 C C . GLY A 1 177 ? 7.247 -7.161 -17.091 1.00 72.75 177 GLY A C 1
ATOM 1401 O O . GLY A 1 177 ? 6.224 -7.839 -17.188 1.00 72.75 177 GLY A O 1
ATOM 1402 N N . ALA A 1 178 ? 7.527 -6.484 -15.971 1.00 78.06 178 ALA A N 1
ATOM 1403 C CA . ALA A 1 178 ? 6.590 -6.409 -14.855 1.00 78.06 178 ALA A CA 1
ATOM 1404 C C . ALA A 1 178 ? 5.442 -5.432 -15.160 1.00 78.06 178 ALA A C 1
ATOM 1406 O O . ALA A 1 178 ? 5.656 -4.329 -15.660 1.00 78.06 178 ALA A O 1
ATOM 1407 N N . SER A 1 179 ? 4.214 -5.823 -14.810 1.00 83.75 179 SER A N 1
ATOM 1408 C CA . SER A 1 179 ? 3.027 -4.984 -15.003 1.00 83.75 179 SER A CA 1
ATOM 1409 C C . SER A 1 179 ? 3.033 -3.770 -14.061 1.00 83.75 179 SER A C 1
ATOM 1411 O O . SER A 1 179 ? 3.040 -3.905 -12.826 1.00 83.75 179 SER A O 1
ATOM 1413 N N . VAL A 1 180 ? 2.991 -2.574 -14.654 1.00 86.31 180 VAL A N 1
ATOM 1414 C CA . VAL A 1 180 ? 2.793 -1.298 -13.956 1.00 86.31 180 VAL A CA 1
ATOM 1415 C C . VAL A 1 180 ? 1.293 -1.035 -13.875 1.00 86.31 180 VAL A C 1
ATOM 1417 O O . VAL A 1 180 ? 0.678 -0.549 -14.817 1.00 86.31 180 VAL A O 1
ATOM 1420 N N . HIS A 1 181 ? 0.699 -1.415 -12.747 1.00 91.00 181 HIS A N 1
ATOM 1421 C CA . HIS A 1 181 ? -0.725 -1.249 -12.475 1.00 91.00 181 HIS A CA 1
ATOM 1422 C C . HIS A 1 181 ? -0.930 -0.834 -11.018 1.00 91.00 181 HIS A C 1
ATOM 1424 O O . HIS A 1 181 ? -0.150 -1.232 -10.147 1.00 91.00 181 HIS A O 1
ATOM 1430 N N . GLN A 1 182 ? -1.990 -0.076 -10.741 1.00 91.81 182 GLN A N 1
ATOM 1431 C CA . GLN A 1 182 ? -2.298 0.417 -9.396 1.00 91.81 182 GLN A CA 1
ATOM 1432 C C . GLN A 1 182 ? -2.498 -0.731 -8.393 1.00 91.81 182 GLN A C 1
ATOM 1434 O O . GLN A 1 182 ? -1.912 -0.698 -7.319 1.00 91.81 182 GLN A O 1
ATOM 1439 N N . TYR A 1 183 ? -3.205 -1.801 -8.779 1.00 92.94 183 TYR A N 1
ATOM 1440 C CA . TYR A 1 183 ? -3.357 -3.014 -7.951 1.00 92.94 183 TYR A CA 1
ATOM 1441 C C . TYR A 1 183 ? -2.047 -3.740 -7.639 1.00 92.94 183 TYR A C 1
ATOM 1443 O O . TYR A 1 183 ? -1.992 -4.535 -6.714 1.00 92.94 183 TYR A O 1
ATOM 1451 N N . ASN A 1 184 ? -0.976 -3.481 -8.389 1.00 93.25 184 ASN A N 1
ATOM 1452 C CA . ASN A 1 184 ? 0.331 -4.063 -8.100 1.00 93.25 184 ASN A CA 1
ATOM 1453 C C . ASN A 1 184 ? 1.160 -3.174 -7.153 1.00 93.25 184 ASN A C 1
ATOM 1455 O O . ASN A 1 184 ? 2.308 -3.511 -6.863 1.00 93.25 184 ASN A O 1
ATOM 1459 N N . CYS A 1 185 ? 0.628 -2.026 -6.722 1.00 94.12 185 CYS A N 1
ATOM 1460 C CA . CYS A 1 185 ? 1.315 -1.084 -5.850 1.00 94.12 185 CYS A CA 1
ATOM 1461 C C . CYS A 1 185 ? 1.037 -1.380 -4.378 1.00 94.12 185 CYS A C 1
ATOM 1463 O O . CYS A 1 185 ? -0.108 -1.461 -3.952 1.00 94.12 185 CYS A O 1
ATOM 1465 N N . HIS A 1 186 ? 2.108 -1.509 -3.601 1.00 94.25 186 HIS A N 1
ATOM 1466 C CA . HIS A 1 186 ? 2.044 -1.591 -2.146 1.00 94.25 186 HIS A CA 1
ATOM 1467 C C . HIS A 1 186 ? 1.669 -0.236 -1.524 1.00 94.25 186 HIS A C 1
ATOM 1469 O O . HIS A 1 186 ? 1.967 0.793 -2.132 1.00 94.25 186 HIS A O 1
ATOM 1475 N N . PRO A 1 187 ? 1.143 -0.211 -0.286 1.00 96.19 187 PRO A N 1
ATOM 1476 C CA . PRO A 1 187 ? 0.823 -1.370 0.552 1.00 96.19 187 PRO A CA 1
ATOM 1477 C C . PRO A 1 187 ? -0.448 -2.109 0.116 1.00 96.19 187 PRO A C 1
ATOM 1479 O O . PRO A 1 187 ? -1.377 -1.509 -0.411 1.00 96.19 187 PRO A O 1
ATOM 1482 N N . PHE A 1 188 ? -0.494 -3.413 0.388 1.00 96.00 188 PHE A N 1
ATOM 1483 C CA . PHE A 1 188 ? -1.726 -4.203 0.319 1.00 96.00 188 PHE A CA 1
ATOM 1484 C C . PHE A 1 188 ? -2.464 -4.121 1.654 1.00 96.00 188 PHE A C 1
ATOM 1486 O O . PHE A 1 188 ? -1.821 -4.043 2.705 1.00 96.00 188 PHE A O 1
ATOM 1493 N N . SER A 1 189 ? -3.794 -4.172 1.629 1.00 94.69 189 SER A N 1
ATOM 1494 C CA . SER A 1 189 ? -4.612 -4.190 2.840 1.00 94.69 189 SER A CA 1
ATOM 1495 C C . SER A 1 189 ? -5.793 -5.147 2.736 1.00 94.69 189 SER A C 1
ATOM 1497 O O . SER A 1 189 ? -6.352 -5.362 1.664 1.00 94.69 189 SER A O 1
ATOM 1499 N N . LYS A 1 190 ? -6.168 -5.738 3.874 1.00 93.00 190 LYS A N 1
ATOM 1500 C CA . LYS A 1 190 ? -7.389 -6.537 4.038 1.00 93.00 190 LYS A CA 1
ATOM 1501 C C . LYS A 1 190 ? -7.772 -6.551 5.513 1.00 93.00 190 LYS A C 1
ATOM 1503 O O . LYS A 1 190 ? -6.935 -6.835 6.372 1.00 93.00 190 LYS A O 1
ATOM 1508 N N . GLY A 1 191 ? -9.032 -6.230 5.800 1.00 91.56 191 GLY A N 1
ATOM 1509 C CA . GLY A 1 191 ? -9.509 -6.078 7.174 1.00 91.56 191 GLY A CA 1
ATOM 1510 C C . GLY A 1 191 ? -8.644 -5.071 7.932 1.00 91.56 191 GLY A C 1
ATOM 1511 O O . GLY A 1 191 ? -8.481 -3.939 7.486 1.00 91.56 191 GLY A O 1
ATOM 1512 N N . ARG A 1 192 ? -8.047 -5.505 9.040 1.00 90.94 192 ARG A N 1
ATOM 1513 C CA . ARG A 1 192 ? -7.190 -4.681 9.915 1.00 90.94 192 ARG A CA 1
ATOM 1514 C C . ARG A 1 192 ? -5.696 -4.797 9.628 1.00 90.94 192 ARG A C 1
ATOM 1516 O O . ARG A 1 192 ? -4.878 -4.392 10.451 1.00 90.94 192 ARG A O 1
ATOM 1523 N N . TYR A 1 193 ? -5.334 -5.437 8.521 1.00 93.62 193 TYR A N 1
ATOM 1524 C CA . TYR A 1 193 ? -3.954 -5.774 8.205 1.00 93.62 193 TYR A CA 1
ATOM 1525 C C . TYR A 1 193 ? -3.467 -4.987 7.003 1.00 93.62 193 TYR A C 1
ATOM 1527 O O . TYR A 1 193 ? -4.184 -4.815 6.015 1.00 93.62 193 TYR A O 1
ATOM 1535 N N . MET A 1 194 ? -2.212 -4.556 7.091 1.00 94.44 194 MET A N 1
ATOM 1536 C CA . MET A 1 194 ? -1.498 -3.900 6.008 1.00 94.44 194 MET A CA 1
ATOM 1537 C C . MET A 1 194 ? -0.147 -4.583 5.779 1.00 94.44 194 MET A C 1
ATOM 1539 O O . MET A 1 194 ? 0.491 -5.047 6.731 1.00 94.44 194 MET A O 1
ATOM 1543 N N . PHE A 1 195 ? 0.286 -4.653 4.520 1.00 94.44 195 PHE A N 1
ATOM 1544 C CA . PHE A 1 195 ? 1.478 -5.396 4.133 1.00 94.44 195 PHE A CA 1
ATOM 1545 C C . PHE A 1 195 ? 2.283 -4.739 3.013 1.00 94.44 195 PHE A C 1
ATOM 1547 O O . PHE A 1 195 ? 1.745 -4.280 2.002 1.00 94.44 195 PHE A O 1
ATOM 1554 N N . MET A 1 196 ? 3.607 -4.771 3.172 1.00 93.00 196 MET A N 1
ATOM 1555 C CA . MET A 1 196 ? 4.580 -4.403 2.145 1.00 93.00 196 MET A CA 1
ATOM 1556 C C . MET A 1 196 ? 5.622 -5.508 1.980 1.00 93.00 196 MET A C 1
ATOM 1558 O O . MET A 1 196 ? 6.020 -6.159 2.948 1.00 93.00 196 MET A O 1
ATOM 1562 N N . HIS A 1 197 ? 6.100 -5.688 0.751 1.00 88.19 197 HIS A N 1
ATOM 1563 C CA . HIS A 1 197 ? 7.118 -6.678 0.419 1.00 88.19 197 HIS A CA 1
ATOM 1564 C C . HIS A 1 197 ? 8.133 -6.067 -0.538 1.00 88.19 197 HIS A C 1
ATOM 1566 O O . HIS A 1 197 ? 7.759 -5.543 -1.585 1.00 88.19 197 HIS A O 1
ATOM 1572 N N . ASN A 1 198 ? 9.414 -6.158 -0.179 1.00 84.38 198 ASN A N 1
ATOM 1573 C CA . ASN A 1 198 ? 10.501 -5.667 -1.013 1.00 84.38 198 ASN A CA 1
ATOM 1574 C C . ASN A 1 198 ? 11.410 -6.811 -1.464 1.00 84.38 198 ASN A C 1
ATOM 1576 O O . ASN A 1 198 ? 12.374 -7.155 -0.783 1.00 84.38 198 ASN A O 1
ATOM 1580 N N . GLY A 1 199 ? 11.093 -7.376 -2.622 1.00 79.06 199 GLY A N 1
ATOM 1581 C CA . GLY A 1 199 ? 11.844 -8.447 -3.259 1.00 79.06 199 GLY A CA 1
ATOM 1582 C C . GLY A 1 199 ? 10.941 -9.274 -4.158 1.00 79.06 199 GLY A C 1
ATOM 1583 O O . GLY A 1 199 ? 9.864 -8.822 -4.547 1.00 79.06 199 GLY A O 1
ATOM 1584 N N . ASP A 1 200 ? 11.391 -10.484 -4.476 1.00 81.44 200 ASP A N 1
ATOM 1585 C CA . ASP A 1 200 ? 10.693 -11.401 -5.365 1.00 81.44 200 ASP A CA 1
ATOM 1586 C C . ASP A 1 200 ? 10.618 -12.831 -4.804 1.00 81.44 200 ASP A C 1
ATOM 1588 O O . ASP A 1 200 ? 11.505 -13.327 -4.095 1.00 81.44 200 ASP A O 1
ATOM 1592 N N . ILE A 1 201 ? 9.549 -13.536 -5.167 1.00 84.88 201 ILE A N 1
ATOM 1593 C CA . ILE A 1 201 ? 9.431 -14.980 -5.004 1.00 84.88 201 ILE A CA 1
ATOM 1594 C C . ILE A 1 201 ? 10.048 -15.648 -6.228 1.00 84.88 201 ILE A C 1
ATOM 1596 O O . ILE A 1 201 ? 9.493 -15.668 -7.331 1.00 84.88 201 ILE A O 1
ATOM 1600 N N . ALA A 1 202 ? 11.192 -16.292 -6.007 1.00 84.81 202 ALA A N 1
ATOM 1601 C CA . ALA A 1 202 ? 11.905 -16.992 -7.061 1.00 84.81 202 ALA A CA 1
ATOM 1602 C C . ALA A 1 202 ? 11.008 -18.017 -7.778 1.00 84.81 202 ALA A C 1
ATOM 1604 O O . ALA A 1 202 ? 10.430 -18.916 -7.158 1.00 84.81 202 ALA A O 1
ATOM 1605 N N . ARG A 1 203 ? 10.977 -17.933 -9.116 1.00 86.50 203 ARG A N 1
ATOM 1606 C CA . ARG A 1 203 ? 10.166 -18.794 -9.998 1.00 86.50 203 ARG A CA 1
ATOM 1607 C C . ARG A 1 203 ? 8.663 -18.706 -9.713 1.00 86.50 203 ARG A C 1
ATOM 1609 O O . ARG A 1 203 ? 7.970 -19.716 -9.849 1.00 86.50 203 ARG A O 1
ATOM 1616 N N . PHE A 1 204 ? 8.166 -17.517 -9.371 1.00 88.44 204 PHE A N 1
ATOM 1617 C CA . PHE A 1 204 ? 6.763 -17.285 -9.033 1.00 88.44 204 PHE A CA 1
ATOM 1618 C C . PHE A 1 204 ? 5.776 -17.943 -10.007 1.00 88.44 204 PHE A C 1
ATOM 1620 O O . PHE A 1 204 ? 4.936 -18.720 -9.570 1.00 88.44 204 PHE A O 1
ATOM 1627 N N . ASN A 1 205 ? 5.953 -17.783 -11.323 1.00 90.25 205 ASN A N 1
ATOM 1628 C CA . ASN A 1 205 ? 5.065 -18.384 -12.334 1.00 90.25 205 ASN A CA 1
ATOM 1629 C C . ASN A 1 205 ? 4.919 -19.914 -12.217 1.00 90.25 205 ASN A C 1
ATOM 1631 O O . ASN A 1 205 ? 3.878 -20.461 -12.564 1.00 90.25 205 ASN A O 1
ATOM 1635 N N . LYS A 1 206 ? 5.939 -20.619 -11.704 1.00 92.44 206 LYS A N 1
ATOM 1636 C CA . LYS A 1 206 ? 5.894 -22.080 -11.514 1.00 92.44 206 LYS A CA 1
ATOM 1637 C C . LYS A 1 206 ? 5.185 -22.493 -10.228 1.00 92.44 206 LYS A C 1
ATOM 1639 O O . LYS A 1 206 ? 4.654 -23.596 -10.162 1.00 92.44 206 LYS A O 1
ATOM 1644 N N . VAL A 1 207 ? 5.220 -21.644 -9.204 1.00 93.62 207 VAL A N 1
ATOM 1645 C CA . VAL A 1 207 ? 4.651 -21.944 -7.881 1.00 93.62 207 VAL A CA 1
ATOM 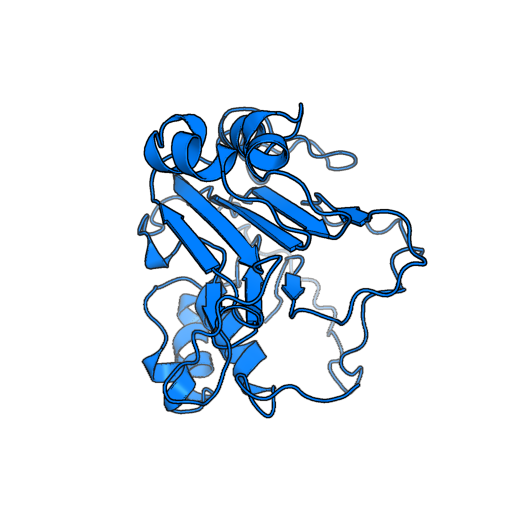1646 C C . VAL A 1 207 ? 3.281 -21.301 -7.672 1.00 93.62 207 VAL A C 1
ATOM 1648 O O . VAL A 1 207 ? 2.509 -21.812 -6.869 1.00 93.62 207 VAL A O 1
ATOM 1651 N N . ARG A 1 208 ? 2.944 -20.244 -8.426 1.00 94.38 208 ARG A N 1
ATOM 1652 C CA . ARG A 1 208 ? 1.723 -19.436 -8.280 1.00 94.38 208 ARG A CA 1
ATOM 1653 C C . ARG A 1 208 ? 0.469 -20.300 -8.222 1.00 94.38 208 ARG A C 1
ATOM 1655 O O . ARG A 1 208 ? -0.285 -20.186 -7.269 1.00 94.38 208 ARG A O 1
ATOM 1662 N N . ARG A 1 209 ? 0.280 -21.208 -9.185 1.00 95.88 209 ARG A N 1
ATOM 1663 C CA . ARG A 1 209 ? -0.911 -22.076 -9.240 1.00 95.88 209 ARG A CA 1
ATOM 1664 C C . ARG A 1 209 ? -1.084 -22.927 -7.978 1.00 95.88 209 ARG A C 1
ATOM 1666 O O . ARG A 1 209 ? -2.177 -22.987 -7.437 1.00 95.88 209 ARG A O 1
ATOM 1673 N N . GLY A 1 210 ? -0.008 -23.555 -7.501 1.00 96.12 210 GLY A N 1
ATOM 1674 C CA . GLY A 1 210 ? -0.057 -24.400 -6.302 1.00 96.12 210 GLY A CA 1
ATOM 1675 C C . GLY A 1 210 ? -0.120 -23.618 -4.988 1.00 96.12 210 GLY A C 1
ATOM 1676 O O . GLY A 1 210 ? -0.406 -24.198 -3.948 1.00 96.12 210 GLY A O 1
ATOM 1677 N N . LEU A 1 211 ? 0.192 -22.321 -5.014 1.00 94.88 211 LEU A N 1
ATOM 1678 C CA . LEU A 1 211 ? -0.007 -21.421 -3.881 1.00 94.88 211 LEU A CA 1
ATOM 1679 C C . LEU A 1 211 ? -1.446 -20.900 -3.837 1.00 94.88 211 LEU A C 1
ATOM 1681 O O . LEU A 1 211 ? -2.049 -20.903 -2.774 1.00 94.88 211 LEU A O 1
ATOM 1685 N N . LEU A 1 212 ? -2.004 -20.524 -4.990 1.00 96.12 212 LEU A N 1
ATOM 1686 C CA . LEU A 1 212 ? -3.400 -20.103 -5.114 1.00 96.12 212 LEU A CA 1
ATOM 1687 C C . LEU A 1 212 ? -4.369 -21.181 -4.623 1.00 96.12 212 LEU A C 1
ATOM 1689 O O . LEU A 1 212 ? -5.295 -20.868 -3.891 1.00 96.12 212 LEU A O 1
ATOM 1693 N N . SER A 1 213 ? -4.107 -22.452 -4.941 1.00 95.94 213 SER A N 1
ATOM 1694 C CA . SER A 1 213 ? -4.956 -23.577 -4.523 1.00 95.94 213 SER A CA 1
ATOM 1695 C C . SER A 1 213 ? -4.957 -23.862 -3.015 1.00 95.94 213 SER A C 1
ATOM 1697 O O . SER A 1 213 ? -5.577 -24.831 -2.592 1.00 95.94 213 SER A O 1
ATOM 1699 N N . LYS A 1 214 ? -4.188 -23.117 -2.212 1.00 94.81 214 LYS A N 1
ATOM 1700 C CA . LYS A 1 214 ? -4.144 -23.260 -0.748 1.00 94.81 214 LYS A CA 1
ATOM 1701 C C . LYS A 1 214 ? -4.958 -22.201 -0.018 1.00 94.81 214 LYS A C 1
ATOM 1703 O O . LYS A 1 214 ? -5.114 -22.308 1.195 1.00 94.81 214 LYS A O 1
ATOM 1708 N N . LEU A 1 215 ? -5.382 -21.156 -0.723 1.00 95.12 215 LEU A N 1
ATOM 1709 C CA . LEU A 1 215 ? -6.144 -20.076 -0.122 1.00 95.12 215 LEU A CA 1
ATOM 1710 C C . LEU A 1 215 ? -7.571 -20.536 0.158 1.00 95.12 215 LEU A C 1
ATOM 1712 O O . LEU A 1 215 ? -8.156 -21.256 -0.647 1.00 95.12 215 LEU A O 1
ATOM 1716 N N . ARG A 1 216 ? -8.125 -20.065 1.275 1.00 94.44 216 ARG A N 1
ATOM 1717 C CA . ARG A 1 216 ? -9.574 -20.008 1.484 1.00 94.44 216 ARG A CA 1
ATOM 1718 C C . ARG A 1 216 ? -10.232 -19.228 0.346 1.00 94.44 216 ARG A C 1
ATOM 1720 O O . ARG A 1 216 ? -9.653 -18.244 -0.121 1.00 94.44 216 ARG A O 1
ATOM 1727 N N . ASP A 1 217 ? -11.445 -19.623 -0.029 1.00 94.56 217 ASP A N 1
ATOM 1728 C CA . ASP A 1 217 ? -12.190 -19.035 -1.151 1.00 94.56 217 ASP A CA 1
ATOM 1729 C C . ASP A 1 217 ? -12.295 -17.509 -1.030 1.00 94.56 217 ASP A C 1
ATOM 1731 O O . ASP A 1 217 ? -11.926 -16.785 -1.954 1.00 94.56 217 ASP A O 1
ATOM 1735 N N . GLU A 1 218 ? -12.631 -17.012 0.164 1.00 91.81 218 GLU A N 1
ATOM 1736 C CA . GLU A 1 218 ? -12.711 -15.574 0.438 1.00 91.81 218 GLU A CA 1
ATOM 1737 C C . GLU A 1 218 ? -11.397 -14.835 0.117 1.00 91.81 218 GLU A C 1
ATOM 1739 O O . GLU A 1 218 ? -11.410 -13.718 -0.388 1.00 91.81 218 GLU A O 1
ATOM 1744 N N . LEU A 1 219 ? -10.233 -15.434 0.383 1.00 93.88 219 LEU A N 1
ATOM 1745 C CA . LEU A 1 219 ? -8.935 -14.802 0.137 1.00 93.88 219 LEU A CA 1
ATOM 1746 C C . LEU A 1 219 ? -8.511 -14.952 -1.319 1.00 93.88 219 LEU A C 1
ATOM 1748 O O . LEU A 1 219 ? -7.828 -14.075 -1.843 1.00 93.88 219 LEU A O 1
ATOM 1752 N N . PHE A 1 220 ? -8.909 -16.042 -1.970 1.00 95.19 220 PHE A N 1
ATOM 1753 C CA . PHE A 1 220 ? -8.668 -16.252 -3.390 1.00 95.19 220 PHE A CA 1
ATOM 1754 C C . PHE A 1 220 ? -9.398 -15.201 -4.237 1.00 95.19 220 PHE A C 1
ATOM 1756 O O . PHE A 1 220 ? -8.783 -14.595 -5.115 1.00 95.19 220 PHE A O 1
ATOM 1763 N N . GLU A 1 221 ? -10.667 -14.928 -3.929 1.00 94.06 221 GLU A N 1
ATOM 1764 C CA . GLU A 1 221 ? -11.505 -13.953 -4.645 1.00 94.06 221 GLU A CA 1
ATOM 1765 C C . GLU A 1 221 ? -11.028 -12.502 -4.494 1.00 94.06 221 GLU A C 1
ATOM 1767 O O . GLU A 1 221 ? -11.315 -11.660 -5.340 1.00 94.06 221 GLU A O 1
ATOM 1772 N N . ASN A 1 222 ? -10.275 -12.195 -3.434 1.00 92.44 222 ASN A N 1
ATOM 1773 C CA . ASN A 1 222 ? -9.796 -10.839 -3.154 1.00 92.44 222 ASN A CA 1
ATOM 1774 C C . ASN A 1 222 ? -8.473 -10.475 -3.854 1.00 92.44 222 ASN A C 1
ATOM 1776 O O . ASN A 1 222 ? -8.016 -9.334 -3.749 1.00 92.44 222 ASN A O 1
ATOM 1780 N N . ILE A 1 223 ? -7.860 -11.402 -4.595 1.00 94.44 223 ILE A N 1
ATOM 1781 C CA . ILE A 1 223 ? -6.651 -11.113 -5.374 1.00 94.44 223 ILE A CA 1
ATOM 1782 C C . ILE A 1 223 ? -7.026 -10.282 -6.604 1.00 94.44 223 ILE A C 1
ATOM 1784 O O . ILE A 1 223 ? -7.688 -10.767 -7.517 1.00 94.44 223 ILE A O 1
ATOM 1788 N N . SER A 1 224 ? -6.544 -9.042 -6.654 1.00 93.81 224 SER A N 1
ATOM 1789 C CA . SER A 1 224 ? -6.832 -8.087 -7.735 1.00 93.81 224 SER A CA 1
ATOM 1790 C C . SER A 1 224 ? -5.654 -7.897 -8.690 1.00 93.81 224 SER A C 1
ATOM 1792 O O . SER A 1 224 ? -5.822 -7.589 -9.871 1.00 93.81 224 SER A O 1
ATOM 1794 N N . GLY A 1 225 ? -4.434 -8.040 -8.185 1.00 91.69 225 GLY A N 1
ATOM 1795 C CA . GLY A 1 225 ? -3.203 -7.880 -8.937 1.00 91.69 225 GLY A CA 1
ATOM 1796 C C . GLY A 1 225 ? -2.592 -9.199 -9.413 1.00 91.69 225 GLY A C 1
ATOM 1797 O O . GLY A 1 225 ? -3.161 -10.294 -9.411 1.00 91.69 225 GLY A O 1
ATOM 1798 N N . THR A 1 226 ? -1.360 -9.074 -9.892 1.00 91.31 226 THR A N 1
ATOM 1799 C CA . THR A 1 226 ? -0.606 -10.183 -10.508 1.00 91.31 226 THR A CA 1
ATOM 1800 C C . THR A 1 226 ? 0.713 -10.460 -9.802 1.00 91.31 226 THR A C 1
ATOM 1802 O O . THR A 1 226 ? 1.438 -11.382 -10.178 1.00 91.31 226 THR A O 1
ATOM 1805 N N . THR A 1 227 ? 1.023 -9.688 -8.760 1.00 91.94 227 THR A N 1
ATOM 1806 C CA . THR A 1 227 ? 2.301 -9.790 -8.060 1.00 91.94 227 THR A CA 1
ATOM 1807 C C . THR A 1 227 ? 2.369 -11.022 -7.167 1.00 91.94 227 THR A C 1
ATOM 1809 O O . THR A 1 227 ? 1.371 -11.563 -6.691 1.00 91.94 227 THR A O 1
ATOM 1812 N N . ASP A 1 228 ? 3.594 -11.457 -6.924 1.00 91.44 228 ASP A N 1
ATOM 1813 C CA . ASP A 1 228 ? 3.926 -12.408 -5.871 1.00 91.44 228 ASP A CA 1
ATOM 1814 C C . ASP A 1 228 ? 3.648 -11.870 -4.470 1.00 91.44 228 ASP A C 1
ATOM 1816 O O . ASP A 1 228 ? 3.237 -12.615 -3.587 1.00 91.44 228 ASP A O 1
ATOM 1820 N N . SER A 1 229 ? 3.837 -10.570 -4.299 1.00 92.56 229 SER A N 1
ATOM 1821 C CA . SER A 1 229 ? 3.691 -9.837 -3.053 1.00 92.56 229 SER A CA 1
ATOM 1822 C C . SER A 1 229 ? 2.257 -9.869 -2.533 1.00 92.56 229 SER A C 1
ATOM 1824 O O . SER A 1 229 ? 2.040 -10.105 -1.348 1.00 92.56 229 SER A O 1
ATOM 1826 N N . GLU A 1 230 ? 1.278 -9.686 -3.417 1.00 95.50 230 GLU A N 1
ATOM 1827 C CA . GLU A 1 230 ? -0.140 -9.776 -3.067 1.00 95.50 230 GLU A CA 1
ATOM 1828 C C . GLU A 1 230 ? -0.544 -11.206 -2.702 1.00 95.50 230 GLU A C 1
ATOM 1830 O O . GLU A 1 230 ? -1.222 -11.419 -1.698 1.00 95.50 230 GLU A O 1
ATOM 1835 N N . LEU A 1 231 ? -0.096 -12.203 -3.476 1.00 95.62 231 LEU A N 1
ATOM 1836 C CA . LEU A 1 231 ? -0.377 -13.602 -3.150 1.00 95.62 231 LEU A CA 1
ATOM 1837 C C . LEU A 1 231 ? 0.265 -13.988 -1.813 1.00 95.62 231 LEU A C 1
ATOM 1839 O O . LEU A 1 231 ? -0.347 -14.682 -1.009 1.00 95.62 231 LEU A O 1
ATOM 1843 N N . LEU A 1 232 ? 1.483 -13.514 -1.547 1.00 95.50 232 LEU A N 1
ATOM 1844 C CA . LEU A 1 232 ? 2.151 -13.726 -0.269 1.00 95.50 232 LEU A CA 1
ATOM 1845 C C . LEU A 1 232 ? 1.366 -13.112 0.891 1.00 95.50 232 LEU A C 1
ATOM 1847 O O . LEU A 1 232 ? 1.237 -13.755 1.928 1.00 95.50 232 LEU A O 1
ATOM 1851 N N . PHE A 1 233 ? 0.816 -11.910 0.713 1.00 95.44 233 PHE A N 1
ATOM 1852 C CA . PHE A 1 233 ? -0.042 -11.292 1.719 1.00 95.44 233 PHE A CA 1
ATOM 1853 C C . PHE A 1 233 ? -1.262 -12.163 2.028 1.00 95.44 233 PHE A C 1
ATOM 1855 O O . PHE A 1 233 ? -1.500 -12.486 3.189 1.00 95.44 233 PHE A O 1
ATOM 1862 N N . HIS A 1 234 ? -1.979 -12.619 0.999 1.00 95.62 234 HIS A N 1
ATOM 1863 C CA . HIS A 1 234 ? -3.152 -13.475 1.178 1.00 95.62 234 HIS A CA 1
ATOM 1864 C C . HIS A 1 234 ? -2.795 -14.824 1.808 1.00 95.62 234 HIS A C 1
ATOM 1866 O O . HIS A 1 234 ? -3.531 -15.303 2.660 1.00 95.62 234 HIS A O 1
ATOM 1872 N N . LEU A 1 235 ? -1.641 -15.411 1.479 1.00 95.00 235 LEU A N 1
ATOM 1873 C CA . LEU A 1 235 ? -1.155 -16.619 2.153 1.00 95.00 235 LEU A CA 1
ATOM 1874 C C . LEU A 1 235 ? -0.882 -16.379 3.640 1.00 95.00 235 LEU A C 1
ATOM 1876 O O . LEU A 1 235 ? -1.176 -17.247 4.448 1.00 95.00 235 LEU A O 1
ATOM 1880 N N . ILE A 1 236 ? -0.344 -15.218 4.018 1.00 94.25 236 ILE A N 1
ATOM 1881 C CA . ILE A 1 236 ? -0.144 -14.870 5.432 1.00 94.25 236 ILE A CA 1
ATOM 1882 C C . ILE A 1 236 ? -1.495 -14.743 6.140 1.00 94.25 236 ILE A C 1
ATOM 1884 O O . ILE A 1 236 ? -1.667 -15.300 7.220 1.00 94.25 236 ILE A O 1
ATOM 1888 N N . LEU A 1 237 ? -2.462 -14.055 5.528 1.00 92.62 237 LEU A N 1
ATOM 1889 C CA . LEU A 1 237 ? -3.820 -13.944 6.069 1.00 92.62 237 LEU A CA 1
ATOM 1890 C C . LEU A 1 237 ? -4.517 -15.302 6.165 1.00 92.62 237 LEU A C 1
ATOM 1892 O O . LEU A 1 237 ? -5.310 -15.519 7.075 1.00 92.62 237 LEU A O 1
ATOM 1896 N N . ASN A 1 238 ? -4.206 -16.230 5.261 1.00 93.56 238 ASN A N 1
ATOM 1897 C CA . ASN A 1 238 ? -4.760 -17.577 5.266 1.00 93.56 238 ASN A CA 1
ATOM 1898 C C . ASN A 1 238 ? -4.427 -18.343 6.551 1.00 93.56 238 ASN A C 1
ATOM 1900 O O . ASN A 1 238 ? -5.252 -19.121 7.012 1.00 93.56 238 ASN A O 1
ATOM 1904 N N . GLU A 1 239 ? -3.264 -18.072 7.143 1.00 91.31 239 GLU A N 1
ATOM 1905 C CA . GLU A 1 239 ? -2.824 -18.669 8.409 1.00 91.31 239 GLU A CA 1
ATOM 1906 C C . GLU A 1 239 ? -3.380 -17.940 9.646 1.00 91.31 239 GLU A C 1
ATOM 1908 O O . GLU A 1 239 ? -3.207 -18.410 10.771 1.00 91.31 239 GLU A O 1
ATOM 1913 N N . LEU A 1 240 ? -4.025 -16.780 9.470 1.00 88.19 240 LEU A N 1
ATOM 1914 C CA . LEU A 1 240 ? -4.653 -16.046 10.564 1.00 88.19 240 LEU A CA 1
ATOM 1915 C C . LEU A 1 240 ? -6.103 -16.509 10.766 1.00 88.19 240 LEU A C 1
ATOM 1917 O O . LEU A 1 240 ? -6.814 -16.711 9.778 1.00 88.19 240 LEU A O 1
ATOM 1921 N N . PRO A 1 241 ? -6.579 -16.613 12.025 1.00 82.75 241 PRO A N 1
ATOM 1922 C CA . PRO A 1 241 ? -7.940 -17.077 12.301 1.00 82.75 241 PRO A CA 1
ATOM 1923 C C . PRO A 1 241 ? -8.995 -16.174 11.665 1.00 82.75 241 PRO A C 1
ATOM 1925 O O . PRO A 1 241 ? -9.984 -16.655 11.126 1.00 82.75 241 PRO A O 1
ATOM 1928 N N . ASP A 1 242 ? -8.757 -14.863 11.718 1.00 83.06 242 ASP A N 1
ATOM 1929 C CA . ASP A 1 242 ? -9.652 -13.851 11.184 1.00 83.06 242 ASP A CA 1
ATOM 1930 C C . ASP A 1 242 ? -8.885 -12.560 10.851 1.00 83.06 242 ASP A C 1
ATOM 1932 O O . ASP A 1 242 ? -7.880 -12.224 11.489 1.00 83.06 242 ASP A O 1
ATOM 1936 N N . CYS A 1 243 ? -9.364 -11.835 9.841 1.00 81.75 243 CYS A N 1
ATOM 1937 C CA . CYS A 1 243 ? -8.823 -10.549 9.417 1.00 81.75 243 CYS A CA 1
ATOM 1938 C C . CYS A 1 243 ? -9.617 -9.337 9.946 1.00 81.75 243 CYS A C 1
ATOM 1940 O O . CYS A 1 243 ? -9.110 -8.210 9.872 1.00 81.75 243 CYS A O 1
ATOM 1942 N N . HIS A 1 244 ? -10.809 -9.554 10.519 1.00 79.75 244 HIS A N 1
ATOM 1943 C CA . HIS A 1 244 ? -11.741 -8.497 10.930 1.00 79.75 244 HIS A CA 1
ATOM 1944 C C . HIS A 1 244 ? -11.803 -8.268 12.443 1.00 79.75 244 HIS A C 1
ATOM 1946 O O . HIS A 1 244 ? -11.789 -7.125 12.894 1.00 79.75 244 HIS A O 1
ATOM 1952 N N . THR A 1 245 ? -11.791 -9.325 13.241 1.00 72.81 245 THR A N 1
ATOM 1953 C CA . THR A 1 245 ? -12.032 -9.264 14.682 1.00 72.81 245 THR A CA 1
ATOM 1954 C C . THR A 1 245 ? -10.800 -8.746 15.412 1.00 72.81 245 THR A C 1
ATOM 1956 O O . THR A 1 245 ? -9.681 -9.239 15.189 1.00 72.81 245 THR A O 1
ATOM 1959 N N . PRO A 1 246 ? -10.970 -7.779 16.330 1.00 60.41 246 PRO A N 1
ATOM 1960 C CA . PRO A 1 246 ? -10.017 -7.497 17.387 1.00 60.41 246 PRO A CA 1
ATOM 1961 C C . PRO A 1 246 ? -9.728 -8.733 18.227 1.00 60.41 246 PRO A C 1
ATOM 1963 O O . PRO A 1 246 ? -10.455 -9.061 19.149 1.00 60.41 246 PRO A O 1
ATOM 1966 N N . GLN A 1 247 ? -8.647 -9.438 17.896 1.00 50.50 247 GLN A N 1
ATOM 1967 C CA . GLN A 1 247 ? -8.063 -10.391 18.829 1.00 50.50 247 GLN A CA 1
ATOM 1968 C C . GLN A 1 247 ? -7.475 -9.606 20.000 1.00 50.50 247 GLN A C 1
ATOM 1970 O O . GLN A 1 247 ? -6.589 -8.770 19.785 1.00 50.50 247 GLN A O 1
ATOM 1975 N N . ASP A 1 248 ? -8.011 -9.858 21.192 1.00 42.88 248 ASP A N 1
ATOM 1976 C CA . ASP A 1 248 ? -7.447 -9.385 22.454 1.00 42.88 248 ASP A CA 1
ATOM 1977 C C . ASP A 1 248 ? -6.003 -9.927 22.614 1.00 42.88 248 ASP A C 1
ATOM 1979 O O . ASP A 1 248 ? -5.678 -10.950 21.996 1.00 42.88 248 ASP A O 1
ATOM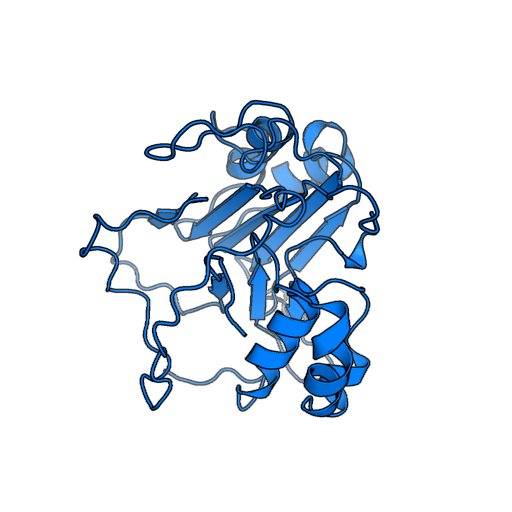 1983 N N . PRO A 1 249 ? -5.113 -9.226 23.347 1.00 40.69 249 PRO A N 1
ATOM 1984 C CA . PRO A 1 249 ? -3.702 -9.583 23.516 1.00 40.69 249 PRO A CA 1
ATOM 1985 C C . PRO A 1 249 ? -3.430 -11.017 23.978 1.00 40.69 249 PRO A C 1
ATOM 1987 O O . PRO A 1 249 ? -4.151 -11.511 24.872 1.00 40.69 249 PRO A O 1
#

Organism: NCBI:txid81844

Radius of gyration: 18.32 Å; chains: 1; bounding box: 48×46×46 Å

InterPro domains:
  IPR017932 Glutamine amidotransferase type 2 domain [PS51278] (65-249)
  IPR029055 Nucleophile aminohydrolases, N-terminal [G3DSA:3.60.20.10] (62-249)
  IPR029055 Nucleophile aminohydrolases, N-terminal [SSF56235] (114-242)
  IPR052373 Gamma-glutamyl amide hydrolase [PTHR43187] (64-243)